Protein AF-A0A1P9WTQ7-F1 (afdb_monomer)

Mean predicted aligned error: 11.13 Å

Secondary structure (DSSP, 8-state):
--------------SSHHHHHHHHHHHHHTTSPPEEEEEEEEEEETTEEEEEEEEEEE-SS-EEEEEEEEESSS--EEESTTTB-SS--S-GGGGTT--EEESS-TTS---SS--TT-SS-EEEEEE-TTTS-HHHHHHHHHHHHHHHHHHHHHHTTSTT----EEEEEEES-GGGG-EEEEEEETTEEEEEEE-TT-BEEEEETTTT-S----SB-SB-BTTTTEEEEEESTT--S-HHHHTT-B-TTS-BGGGTSEEEEEEGGGS--

Structure (mmCIF, N/CA/C/O backbone):
data_AF-A0A1P9WTQ7-F1
#
_entry.id   AF-A0A1P9WTQ7-F1
#
loop_
_atom_site.group_PDB
_atom_site.id
_atom_site.type_symbol
_atom_site.label_atom_id
_atom_site.label_alt_id
_atom_site.label_comp_id
_atom_site.label_asym_id
_atom_site.label_entity_id
_atom_site.label_seq_id
_atom_site.pdbx_PDB_ins_code
_atom_site.Cartn_x
_atom_site.Cartn_y
_atom_site.Cartn_z
_atom_site.occupancy
_atom_site.B_iso_or_equiv
_atom_site.auth_seq_id
_atom_site.auth_comp_id
_atom_site.auth_asym_id
_atom_site.auth_atom_id
_atom_site.pdbx_PDB_model_num
ATOM 1 N N . MET A 1 1 ? 56.352 39.296 58.680 1.00 37.84 1 MET A N 1
ATOM 2 C CA . MET A 1 1 ? 56.474 40.744 58.398 1.00 37.84 1 MET A CA 1
ATOM 3 C C . MET A 1 1 ? 56.019 40.947 56.951 1.00 37.84 1 MET A C 1
ATOM 5 O O . MET A 1 1 ? 56.484 40.165 56.136 1.00 37.84 1 MET A O 1
ATOM 9 N N . TRP A 1 2 ? 55.137 41.931 56.689 1.00 34.44 2 TRP A N 1
ATOM 10 C CA . TRP A 1 2 ? 54.433 42.286 55.420 1.00 34.44 2 TRP A CA 1
ATOM 11 C C . TRP A 1 2 ? 53.184 41.435 55.081 1.00 34.44 2 TRP A C 1
ATOM 13 O O . TRP A 1 2 ? 53.307 40.244 54.833 1.00 34.44 2 TRP A O 1
ATOM 23 N N . GLN A 1 3 ? 51.959 41.909 55.385 1.00 38.06 3 GLN A N 1
ATOM 24 C CA . GLN A 1 3 ? 51.058 42.841 54.642 1.00 38.06 3 GLN A CA 1
ATOM 25 C C . GLN A 1 3 ? 50.433 42.196 53.383 1.00 38.06 3 GLN A C 1
ATOM 27 O O . GLN A 1 3 ? 51.161 41.775 52.500 1.00 38.06 3 GLN A O 1
ATOM 32 N N . LEU A 1 4 ? 49.128 41.876 53.373 1.00 39.78 4 LEU A N 1
ATOM 33 C CA . LEU A 1 4 ? 47.920 42.700 53.107 1.00 39.78 4 LEU A CA 1
ATOM 34 C C . LEU A 1 4 ? 47.586 42.884 51.610 1.00 39.78 4 LEU A C 1
ATOM 36 O O . LEU A 1 4 ? 48.443 43.232 50.811 1.00 39.78 4 LEU A O 1
ATOM 40 N N . ASN A 1 5 ? 46.277 42.772 51.339 1.00 38.44 5 ASN A N 1
ATOM 41 C CA . ASN A 1 5 ? 45.494 43.171 50.161 1.00 38.44 5 ASN A CA 1
ATOM 42 C C . ASN A 1 5 ? 45.422 42.219 48.958 1.00 38.44 5 ASN A C 1
ATOM 44 O O . ASN A 1 5 ? 46.372 42.074 48.203 1.00 38.44 5 ASN A O 1
ATOM 48 N N . GLN A 1 6 ? 44.202 41.745 48.670 1.00 43.84 6 GLN A N 1
ATOM 49 C CA . GLN A 1 6 ? 43.446 42.294 47.539 1.00 43.84 6 GLN A CA 1
ATOM 50 C C . GLN A 1 6 ? 41.932 42.116 47.724 1.00 43.84 6 GLN A C 1
ATOM 52 O O . GLN A 1 6 ? 41.422 41.024 47.960 1.00 43.84 6 GLN A O 1
ATOM 57 N N . ALA A 1 7 ? 41.240 43.248 47.635 1.00 43.38 7 ALA A N 1
ATOM 58 C CA . ALA A 1 7 ? 39.799 43.381 47.615 1.00 43.38 7 ALA A CA 1
ATOM 59 C C . ALA A 1 7 ? 39.305 43.453 46.162 1.00 43.38 7 ALA A C 1
ATOM 61 O O . ALA A 1 7 ? 39.906 44.138 45.342 1.00 43.38 7 ALA A O 1
ATOM 62 N N . GLY A 1 8 ? 38.172 42.795 45.911 1.00 38.81 8 GLY A N 1
ATOM 63 C CA . GLY A 1 8 ? 37.046 43.325 45.140 1.00 38.81 8 GLY A CA 1
ATOM 64 C C . GLY A 1 8 ? 37.221 43.593 43.645 1.00 38.81 8 GLY A C 1
ATOM 65 O O . GLY A 1 8 ? 37.651 44.675 43.271 1.00 38.81 8 GLY A O 1
ATOM 66 N N . GLN A 1 9 ? 36.662 42.705 42.815 1.00 37.34 9 GLN A N 1
ATOM 67 C CA . GLN A 1 9 ? 35.957 43.075 41.579 1.00 37.34 9 GLN A CA 1
ATOM 68 C C . GLN A 1 9 ? 34.796 42.093 41.334 1.00 37.34 9 GLN A C 1
ATOM 70 O O . GLN A 1 9 ? 34.988 41.009 40.798 1.00 37.34 9 GLN A O 1
ATOM 75 N N . TYR A 1 10 ? 33.579 42.475 41.732 1.00 44.03 10 TYR A N 1
ATOM 76 C CA . TYR A 1 10 ? 32.338 41.883 41.224 1.00 44.03 10 TYR A CA 1
ATOM 77 C C . TYR A 1 10 ? 31.530 43.007 40.580 1.00 44.03 10 TYR A C 1
ATOM 79 O O . TYR A 1 10 ? 30.843 43.760 41.267 1.00 44.03 10 TYR A O 1
ATOM 87 N N . THR A 1 11 ? 31.626 43.140 39.261 1.00 44.94 11 THR A N 1
ATOM 88 C CA . THR A 1 11 ? 30.741 44.002 38.475 1.00 44.94 11 THR A CA 1
ATOM 89 C C . THR A 1 11 ? 29.865 43.142 37.571 1.00 44.94 11 THR A C 1
ATOM 91 O O . THR A 1 11 ? 30.327 42.489 36.644 1.00 44.94 11 THR A O 1
ATOM 94 N N . MET A 1 12 ? 28.583 43.126 37.940 1.00 42.06 12 MET A N 1
ATOM 95 C CA . MET A 1 12 ? 27.380 43.108 37.102 1.00 42.06 12 MET A CA 1
ATOM 96 C C . MET A 1 12 ? 27.495 42.598 35.652 1.00 42.06 12 MET A C 1
ATOM 98 O O . MET A 1 12 ? 28.013 43.289 34.787 1.00 42.06 12 MET A O 1
ATOM 102 N N . ASN A 1 13 ? 26.813 41.482 35.371 1.00 43.38 13 ASN A N 1
ATOM 103 C CA . ASN A 1 13 ? 26.235 41.152 34.062 1.00 43.38 13 ASN A CA 1
ATOM 104 C C . ASN A 1 13 ? 24.913 40.390 34.284 1.00 43.38 13 ASN A C 1
ATOM 106 O O . ASN A 1 13 ? 24.869 39.168 34.211 1.00 43.38 13 ASN A O 1
ATOM 110 N N . TRP A 1 14 ? 23.837 41.109 34.621 1.00 43.09 14 TRP A N 1
ATOM 111 C CA . TRP A 1 14 ? 22.508 40.525 34.895 1.00 43.09 14 TRP A CA 1
ATOM 112 C C . TRP A 1 14 ? 21.399 41.010 33.943 1.00 43.09 14 TRP A C 1
ATOM 114 O O . TRP A 1 14 ? 20.222 40.839 34.240 1.00 43.09 14 TRP A O 1
ATOM 124 N N . LEU A 1 15 ? 21.736 41.603 32.790 1.00 43.56 15 LEU A N 1
ATOM 125 C CA . LEU A 1 15 ? 20.730 42.184 31.881 1.00 43.56 15 LEU A CA 1
ATOM 126 C C . LEU A 1 15 ? 20.704 41.616 30.451 1.00 43.56 15 LEU A C 1
ATOM 128 O O . LEU A 1 15 ? 19.881 42.054 29.653 1.00 43.56 15 LEU A O 1
ATOM 132 N N . SER A 1 16 ? 21.524 40.617 30.108 1.00 47.06 16 SER A N 1
ATOM 133 C CA . SER A 1 16 ? 21.568 40.051 28.744 1.00 47.06 16 SER A CA 1
ATOM 134 C C . SER A 1 16 ? 20.912 38.671 28.578 1.00 47.06 16 SER A C 1
ATOM 136 O O . SER A 1 16 ? 20.728 38.221 27.450 1.00 47.06 16 SER A O 1
ATOM 138 N N . THR A 1 17 ? 20.504 37.995 29.655 1.00 48.97 17 THR A N 1
ATOM 139 C CA . THR A 1 17 ? 19.966 36.618 29.594 1.00 48.97 17 THR A CA 1
ATOM 140 C C . THR A 1 17 ? 18.443 36.522 29.458 1.00 48.97 17 THR A C 1
ATOM 142 O O . THR A 1 17 ? 17.924 35.479 29.053 1.00 48.97 17 THR A O 1
ATOM 145 N N . THR A 1 18 ? 17.694 37.592 29.729 1.00 50.44 18 THR A N 1
ATOM 146 C CA . THR A 1 18 ? 16.220 37.563 29.688 1.00 50.44 18 THR A CA 1
ATOM 147 C C . THR A 1 18 ? 15.640 37.739 28.281 1.00 50.44 18 THR A C 1
ATOM 149 O O . THR A 1 18 ? 14.667 37.068 27.949 1.00 50.44 18 THR A O 1
ATOM 152 N N . PHE A 1 19 ? 16.257 38.541 27.406 1.00 43.81 19 PHE A N 1
ATOM 153 C CA . PHE A 1 19 ? 15.738 38.766 26.044 1.00 43.81 19 PHE A CA 1
ATOM 154 C C . PHE A 1 19 ? 15.968 37.587 25.082 1.00 43.81 19 PHE A C 1
ATOM 156 O O . PHE A 1 19 ? 15.093 37.283 24.272 1.00 43.81 19 PHE A O 1
ATOM 163 N N . GLY A 1 20 ? 17.091 36.867 25.199 1.00 43.38 20 GLY A N 1
ATOM 164 C CA . GLY A 1 20 ? 17.354 35.676 24.375 1.00 43.38 20 GLY A CA 1
ATOM 165 C C . GLY A 1 20 ? 16.414 34.503 24.686 1.00 43.38 20 GLY A C 1
ATOM 166 O O . GLY A 1 20 ? 16.029 33.752 23.792 1.00 43.38 20 GLY A O 1
ATOM 167 N N . SER A 1 21 ? 15.979 34.394 25.943 1.00 48.59 21 SER A N 1
ATOM 168 C CA . SER A 1 21 ? 15.110 33.309 26.412 1.00 48.59 21 SER A CA 1
ATOM 169 C C . SER A 1 21 ? 13.667 33.439 25.899 1.00 48.59 21 SER A C 1
ATOM 171 O O . SER A 1 21 ? 13.020 32.432 25.621 1.00 48.59 21 SER A O 1
ATOM 173 N N . ILE A 1 22 ? 13.166 34.666 25.707 1.00 55.22 22 ILE A N 1
ATOM 174 C CA . ILE A 1 22 ? 11.793 34.915 25.227 1.00 55.22 22 ILE A CA 1
ATOM 175 C C . ILE A 1 22 ? 11.660 34.619 23.727 1.00 55.22 22 ILE A C 1
ATOM 177 O O . ILE A 1 22 ? 10.653 34.052 23.301 1.00 55.22 22 ILE A O 1
ATOM 181 N N . ILE A 1 23 ? 12.679 34.938 22.921 1.00 56.88 23 ILE A N 1
ATOM 182 C CA . ILE A 1 23 ? 12.674 34.646 21.477 1.00 56.88 23 ILE A CA 1
ATOM 183 C C . ILE A 1 23 ? 12.753 33.132 21.236 1.00 56.88 23 ILE A C 1
ATOM 185 O O . ILE A 1 23 ? 12.005 32.610 20.413 1.00 56.88 23 ILE A O 1
ATOM 189 N N . LEU A 1 24 ? 13.576 32.404 22.000 1.00 54.00 24 LEU A N 1
ATOM 190 C CA . LEU A 1 24 ? 13.673 30.945 21.890 1.00 54.00 24 LEU A CA 1
ATOM 191 C C . LEU A 1 24 ? 12.365 30.247 22.301 1.00 54.00 24 LEU A C 1
ATOM 193 O O . LEU A 1 24 ? 11.922 29.334 21.611 1.00 54.00 24 LEU A O 1
ATOM 197 N N . LEU A 1 25 ? 11.703 30.715 23.369 1.00 52.50 25 LEU A N 1
ATOM 198 C CA . LEU A 1 25 ? 10.406 30.183 23.804 1.00 52.50 25 LEU A CA 1
ATOM 199 C C . LEU A 1 25 ? 9.282 30.497 22.800 1.00 52.50 25 LEU A C 1
ATOM 201 O O . LEU A 1 25 ? 8.421 29.657 22.566 1.00 52.50 25 LEU A O 1
ATOM 205 N N . SER A 1 26 ? 9.318 31.669 22.158 1.00 53.50 26 SER A N 1
ATOM 206 C CA . SER A 1 26 ? 8.343 32.067 21.128 1.00 53.50 26 SER A CA 1
ATOM 207 C C . SER A 1 26 ? 8.518 31.272 19.827 1.00 53.50 26 SER A C 1
ATOM 209 O O . SER A 1 26 ? 7.532 30.888 19.201 1.00 53.50 26 SER A O 1
ATOM 211 N N . VAL A 1 27 ? 9.763 30.960 19.445 1.00 55.25 27 VAL A N 1
ATOM 212 C CA . VAL A 1 27 ? 10.068 30.066 18.315 1.00 55.25 27 VAL A CA 1
ATOM 213 C C . VAL A 1 27 ? 9.688 28.616 18.644 1.00 55.25 27 VAL A C 1
ATOM 215 O O . VAL A 1 27 ? 9.154 27.927 17.782 1.00 55.25 27 VAL A O 1
ATOM 218 N N . LEU A 1 28 ? 9.869 28.159 19.890 1.00 52.34 28 LEU A N 1
ATOM 219 C CA . LEU A 1 28 ? 9.425 26.827 20.328 1.00 52.34 28 LEU A CA 1
ATOM 220 C C . LEU A 1 28 ? 7.893 26.694 20.394 1.00 52.34 28 LEU A C 1
ATOM 222 O O . LEU A 1 28 ? 7.364 25.660 19.994 1.00 52.34 28 LEU A O 1
ATOM 226 N N . LEU A 1 29 ? 7.175 27.730 20.841 1.00 51.38 29 LEU A N 1
ATOM 227 C CA . LEU A 1 29 ? 5.704 27.750 20.877 1.00 51.38 29 LEU A CA 1
ATOM 228 C C . LEU A 1 29 ? 5.080 27.893 19.478 1.00 51.38 29 LEU A C 1
ATOM 230 O O . LEU A 1 29 ? 3.992 27.381 19.239 1.00 51.38 29 LEU A O 1
ATOM 234 N N . GLY A 1 30 ? 5.774 28.532 18.529 1.00 47.94 30 GLY A N 1
ATOM 235 C CA . GLY A 1 30 ? 5.340 28.619 17.128 1.00 47.94 30 GLY A CA 1
ATOM 236 C C . GLY A 1 30 ? 5.460 27.308 16.337 1.00 47.94 30 GLY A C 1
ATOM 237 O O . GLY A 1 30 ? 4.916 27.211 15.240 1.00 47.94 30 GLY A O 1
ATOM 238 N N . LEU A 1 31 ? 6.155 26.301 16.879 1.00 49.69 31 LEU A N 1
ATOM 239 C CA . LEU A 1 31 ? 6.385 25.003 16.230 1.00 49.69 31 LEU A CA 1
ATOM 240 C C . LEU A 1 31 ? 5.461 23.886 16.736 1.00 49.69 31 LEU A C 1
ATOM 242 O O . LEU A 1 31 ? 5.478 22.784 16.184 1.00 49.69 31 LEU A O 1
ATOM 246 N N . THR A 1 32 ? 4.624 24.143 17.744 1.00 52.62 32 THR A N 1
ATOM 247 C CA . THR A 1 32 ? 3.595 23.184 18.159 1.00 52.62 32 THR A CA 1
ATOM 248 C C . THR A 1 32 ? 2.391 23.325 17.234 1.00 52.62 32 THR A C 1
ATOM 250 O O . THR A 1 32 ? 1.504 24.144 17.473 1.00 52.62 32 THR A O 1
ATOM 253 N N . GLY A 1 33 ? 2.370 22.552 16.146 1.00 56.94 33 GLY A N 1
ATOM 254 C CA . GLY A 1 33 ? 1.182 22.429 15.301 1.00 56.94 33 GLY A CA 1
ATOM 255 C C . GLY A 1 33 ? -0.044 22.130 16.168 1.00 56.94 33 GLY A C 1
ATOM 256 O O . GLY A 1 33 ? -0.033 21.197 16.970 1.00 56.94 33 GLY A O 1
ATOM 257 N N . CYS A 1 34 ? -1.083 22.956 16.058 1.00 74.00 34 CYS A N 1
ATOM 258 C CA . CYS A 1 34 ? -2.309 22.766 16.823 1.00 74.00 34 CYS A CA 1
ATOM 259 C C . CYS A 1 34 ? -3.030 21.522 16.279 1.00 74.00 34 CYS A C 1
ATOM 261 O O . CYS A 1 34 ? -3.391 21.477 15.098 1.00 74.00 34 CYS A O 1
ATOM 263 N N . GLN A 1 35 ? -3.189 20.505 17.128 1.00 81.56 35 GLN A N 1
ATOM 264 C CA . GLN A 1 35 ? -3.975 19.309 16.840 1.00 81.56 35 GLN A CA 1
ATOM 265 C C . GLN A 1 35 ? -5.404 19.526 17.340 1.00 81.56 35 GLN A C 1
ATOM 267 O O . GLN A 1 35 ? -5.613 19.841 18.511 1.00 81.56 35 GLN A O 1
ATOM 272 N N . HIS A 1 36 ? -6.382 19.356 16.456 1.00 85.75 36 HIS A N 1
ATOM 273 C CA . HIS A 1 36 ? -7.799 19.411 16.789 1.00 85.75 36 HIS A CA 1
ATOM 274 C C . HIS A 1 36 ? -8.407 18.017 16.646 1.00 85.75 36 HIS A C 1
ATOM 276 O O . HIS A 1 36 ? -8.304 17.403 15.585 1.00 85.75 36 HIS A O 1
ATOM 282 N N . GLU A 1 37 ? -9.023 17.513 17.71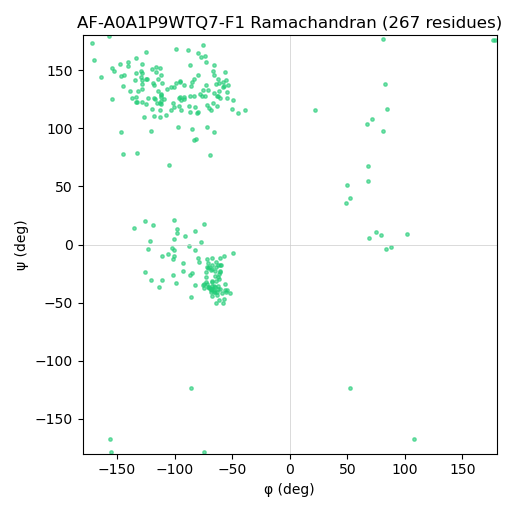4 1.00 91.56 37 GLU A N 1
ATOM 283 C CA . GLU A 1 37 ? -9.724 16.229 17.714 1.00 91.56 37 GLU A CA 1
ATOM 284 C C . GLU A 1 37 ? -11.235 16.455 17.739 1.00 91.56 37 GLU A C 1
ATOM 286 O O . GLU A 1 37 ? -11.745 17.249 18.530 1.00 91.56 37 GLU A O 1
ATOM 291 N N . THR A 1 38 ? -11.963 15.737 16.891 1.00 91.38 38 THR A N 1
ATOM 292 C CA . THR A 1 38 ? -13.427 15.769 16.838 1.00 91.38 38 THR A CA 1
ATOM 293 C C . THR A 1 38 ? -13.955 14.345 16.778 1.00 91.38 38 THR A C 1
ATOM 295 O O . THR A 1 38 ? -13.624 13.602 15.854 1.00 91.38 38 THR A O 1
ATOM 298 N N . VAL A 1 39 ? -14.798 13.954 17.735 1.00 93.38 39 VAL A N 1
ATOM 299 C CA . VAL A 1 39 ? -15.548 12.693 17.646 1.00 93.38 39 VAL A CA 1
ATOM 300 C C . VAL A 1 39 ? -16.574 12.840 16.526 1.00 93.38 39 VAL A C 1
ATOM 302 O O . VAL A 1 39 ? -17.459 13.691 16.596 1.00 93.38 39 VAL A O 1
ATOM 305 N N . ILE A 1 40 ? -16.435 12.042 15.469 1.00 91.50 40 ILE A N 1
ATOM 306 C CA . ILE A 1 40 ? -17.332 12.083 14.306 1.00 91.50 40 ILE A CA 1
ATOM 307 C C . ILE A 1 40 ? -18.362 10.954 14.340 1.00 91.50 40 ILE A C 1
ATOM 309 O O . ILE A 1 40 ? -19.463 11.111 13.815 1.00 91.50 40 ILE A O 1
ATOM 313 N N . TYR A 1 41 ? -18.049 9.838 14.999 1.00 93.62 41 TYR A N 1
ATOM 314 C CA . TYR A 1 41 ? -18.960 8.711 15.168 1.00 93.62 41 TYR A CA 1
ATOM 315 C C . TYR A 1 41 ? -18.764 8.067 16.536 1.00 93.62 41 TYR A C 1
ATOM 317 O O . TYR A 1 41 ? -17.634 7.961 17.003 1.00 93.62 41 TYR A O 1
ATOM 325 N N . SER A 1 42 ? -19.851 7.577 17.122 1.00 95.38 42 SER A N 1
ATOM 326 C CA . SER A 1 42 ? -19.835 6.751 18.326 1.00 95.38 42 SER A CA 1
ATOM 327 C C . SER A 1 42 ? -20.769 5.569 18.106 1.00 95.38 42 SER A C 1
ATOM 329 O O . SER A 1 42 ? -21.826 5.728 17.490 1.00 95.38 42 SER A O 1
ATOM 331 N N . GLY A 1 43 ? -20.378 4.398 18.591 1.00 94.88 43 GLY A N 1
ATOM 332 C CA . GLY A 1 43 ? -21.151 3.170 18.446 1.00 94.88 43 GLY A CA 1
ATOM 333 C C . GLY A 1 43 ? -20.811 2.156 19.528 1.00 94.88 43 GLY A C 1
ATOM 334 O O . GLY A 1 43 ? -20.153 2.475 20.523 1.00 94.88 43 GLY A O 1
ATOM 335 N N . THR A 1 44 ? -21.269 0.925 19.337 1.00 94.94 44 THR A N 1
ATOM 336 C CA . THR A 1 44 ? -21.003 -0.184 20.254 1.00 94.94 44 THR A CA 1
ATOM 337 C C . THR A 1 44 ? -20.669 -1.429 19.451 1.00 94.94 44 THR A C 1
ATOM 339 O O . THR A 1 44 ? -21.459 -1.836 18.609 1.00 94.94 44 THR A O 1
ATOM 342 N N . PHE A 1 45 ? -19.528 -2.048 19.739 1.00 95.19 45 PHE A N 1
ATOM 343 C CA . PHE A 1 45 ? -19.070 -3.269 19.081 1.00 95.19 45 PHE A CA 1
ATOM 344 C C . PHE A 1 45 ? -18.819 -4.357 20.127 1.00 95.19 45 PHE A C 1
ATOM 346 O O . PHE A 1 45 ? -18.101 -4.130 21.097 1.00 95.19 45 PHE A O 1
ATOM 353 N N . GLU A 1 46 ? -19.433 -5.532 19.955 1.00 93.50 46 GLU A N 1
ATOM 354 C CA . GLU A 1 46 ? -19.395 -6.631 20.940 1.00 93.50 46 GLU A CA 1
ATOM 355 C C . GLU A 1 46 ? -19.734 -6.172 22.384 1.00 93.50 46 GLU A C 1
ATOM 357 O O . GLU A 1 46 ? -19.166 -6.669 23.353 1.00 93.50 46 GLU A O 1
ATOM 362 N N . GLY A 1 47 ? -20.658 -5.21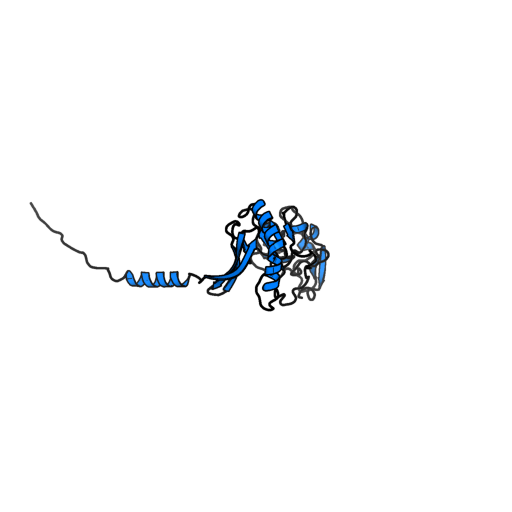3 22.532 1.00 91.69 47 GLY A N 1
ATOM 363 C CA . GLY A 1 47 ? -21.079 -4.665 23.830 1.00 91.69 47 GLY A CA 1
ATOM 364 C C . GLY A 1 47 ? -20.192 -3.549 24.397 1.00 91.69 47 GLY A C 1
ATOM 365 O O . GLY A 1 47 ? -20.558 -2.961 25.409 1.00 91.69 47 GLY A O 1
ATOM 366 N N . GLU A 1 48 ? -19.084 -3.210 23.736 1.00 91.50 48 GLU A N 1
ATOM 367 C CA . GLU A 1 48 ? -18.146 -2.173 24.178 1.00 91.50 48 GLU A CA 1
ATOM 368 C C . GLU A 1 48 ? -18.314 -0.876 23.377 1.00 91.50 48 GLU A C 1
ATOM 370 O O . GLU A 1 48 ? -18.416 -0.926 22.143 1.00 91.50 48 GLU A O 1
ATOM 375 N N . PRO A 1 49 ? -18.317 0.300 24.029 1.00 95.38 49 PRO A N 1
ATOM 376 C CA . PRO A 1 49 ? -18.372 1.565 23.320 1.00 95.38 49 PRO A CA 1
ATOM 377 C C . PRO A 1 49 ? -17.097 1.789 22.497 1.00 95.38 49 PRO A C 1
ATOM 379 O O . PRO A 1 49 ? -15.978 1.422 22.884 1.00 95.38 49 PRO A O 1
ATOM 382 N N . TYR A 1 50 ? -17.267 2.435 21.349 1.00 96.19 50 TYR A N 1
ATOM 383 C CA . TYR A 1 50 ? -16.157 2.919 20.542 1.00 96.19 50 TYR A CA 1
ATOM 384 C C . TYR A 1 50 ? -16.471 4.287 19.942 1.00 96.19 50 TYR A C 1
ATOM 386 O O . TYR A 1 50 ? -17.630 4.660 19.740 1.00 96.19 50 TYR A O 1
ATOM 394 N N . GLU A 1 51 ? -15.410 5.012 19.610 1.00 96.25 51 GLU A N 1
ATOM 395 C CA . GLU A 1 51 ? -15.465 6.306 18.945 1.00 96.25 51 GLU A CA 1
ATOM 396 C C . GLU A 1 51 ? -14.564 6.315 17.712 1.00 96.25 51 GLU A C 1
ATOM 398 O O . GLU A 1 51 ? -13.447 5.792 17.724 1.00 96.25 51 GLU A O 1
ATOM 403 N N . LEU A 1 52 ? -15.035 6.961 16.650 1.00 94.62 52 LEU A N 1
ATOM 404 C CA . LEU A 1 52 ? -14.212 7.377 15.527 1.00 94.62 52 LEU A CA 1
ATOM 405 C C . LEU A 1 52 ? -13.908 8.861 15.683 1.00 94.62 52 LEU A C 1
ATOM 407 O O . LEU A 1 52 ? -14.811 9.703 15.662 1.00 94.62 52 LEU A O 1
ATOM 411 N N . VAL A 1 53 ? -12.627 9.177 15.813 1.00 94.06 53 VAL A N 1
ATOM 412 C CA . VAL A 1 53 ? -12.135 10.537 16.020 1.00 94.06 53 VAL A CA 1
ATOM 413 C C . VAL A 1 53 ? -11.433 11.015 14.757 1.00 94.06 53 VAL A C 1
ATOM 415 O O . VAL A 1 53 ? -10.511 10.364 14.274 1.00 94.06 53 VAL A O 1
ATOM 418 N N . SER A 1 54 ? -11.857 12.159 14.227 1.00 91.50 54 SER A N 1
ATOM 419 C CA . SER A 1 54 ? -11.119 12.910 13.214 1.00 91.50 54 SER A CA 1
ATOM 420 C C . SER A 1 54 ? -10.072 13.770 13.906 1.00 91.50 54 SER A C 1
ATOM 422 O O . SER A 1 54 ? -10.398 14.530 14.817 1.00 91.50 54 SER A O 1
ATOM 424 N N . VAL A 1 55 ? -8.826 13.667 13.465 1.00 91.00 55 VAL A N 1
ATOM 425 C CA . VAL A 1 55 ? -7.697 14.428 13.991 1.00 91.00 55 VAL A CA 1
ATOM 426 C C . VAL A 1 55 ? -7.141 15.304 12.876 1.00 91.00 55 VAL A C 1
ATOM 428 O O . VAL A 1 55 ? -6.550 14.808 11.914 1.00 91.00 55 VAL A O 1
ATOM 431 N N . GLU A 1 56 ? -7.332 16.613 13.004 1.00 87.31 56 GLU A N 1
ATOM 432 C CA . GLU A 1 56 ? -6.757 17.613 12.108 1.00 87.31 56 GLU A CA 1
ATOM 433 C C . GLU A 1 56 ? -5.471 18.168 12.720 1.00 87.31 56 GLU A C 1
ATOM 435 O O . GLU A 1 56 ? -5.455 18.656 13.851 1.00 87.31 56 GLU A O 1
ATOM 440 N N . THR A 1 57 ? -4.380 18.117 11.963 1.00 85.19 57 THR A N 1
ATOM 441 C CA . THR A 1 57 ? -3.104 18.730 12.336 1.00 85.19 57 THR A CA 1
ATOM 442 C C . THR A 1 57 ? -2.823 19.875 11.376 1.00 85.19 57 THR A C 1
ATOM 444 O O . THR A 1 57 ? -2.646 19.652 10.174 1.00 85.19 57 THR A O 1
ATOM 447 N N . LYS A 1 58 ? -2.784 21.103 11.905 1.00 80.38 58 LYS A N 1
ATOM 448 C CA . LYS A 1 58 ? -2.437 22.296 11.125 1.00 80.38 58 LYS A CA 1
ATOM 449 C C . LYS A 1 58 ? -0.925 22.484 11.114 1.00 80.38 58 LYS A C 1
ATOM 451 O O . LYS A 1 58 ? -0.319 22.725 12.158 1.00 80.38 58 LYS A O 1
ATOM 456 N N . GLY A 1 59 ? -0.326 22.338 9.935 1.00 70.38 59 GLY A N 1
ATOM 457 C CA . GLY A 1 59 ? 1.090 22.601 9.690 1.00 70.38 59 GLY A CA 1
ATOM 458 C C . GLY A 1 59 ? 1.317 23.974 9.059 1.00 70.38 59 GLY A C 1
ATOM 459 O O . GLY A 1 59 ? 0.387 24.616 8.581 1.00 70.38 59 GLY A O 1
ATOM 460 N N . PHE A 1 60 ? 2.577 24.411 9.021 1.00 64.38 60 PHE A N 1
ATOM 461 C CA . PHE A 1 60 ? 2.970 25.702 8.440 1.00 64.38 60 PHE A CA 1
ATOM 462 C C . PHE A 1 60 ? 2.722 25.791 6.918 1.00 64.38 60 PHE A C 1
ATOM 464 O O . PHE A 1 60 ? 2.503 26.878 6.396 1.00 64.38 60 PHE A O 1
ATOM 471 N N . SER A 1 61 ? 2.727 24.657 6.205 1.00 63.66 61 SER A N 1
ATOM 472 C CA . SER A 1 61 ? 2.520 24.586 4.747 1.00 63.66 61 SER A CA 1
ATOM 473 C C . SER A 1 61 ? 1.400 23.636 4.307 1.00 63.66 61 SER A C 1
ATOM 475 O O . SER A 1 61 ? 0.845 23.811 3.224 1.00 63.66 61 SER A O 1
ATOM 477 N N . THR A 1 62 ? 1.041 22.639 5.122 1.00 68.88 62 THR A N 1
ATOM 478 C CA . THR A 1 62 ? 0.014 21.640 4.790 1.00 68.88 62 THR A CA 1
ATOM 479 C C . THR A 1 62 ? -0.781 21.227 6.024 1.00 68.88 62 THR A C 1
ATOM 481 O O . THR A 1 62 ? -0.194 20.930 7.065 1.00 68.88 62 THR A O 1
ATOM 484 N N . ASN A 1 63 ? -2.105 21.133 5.884 1.00 76.12 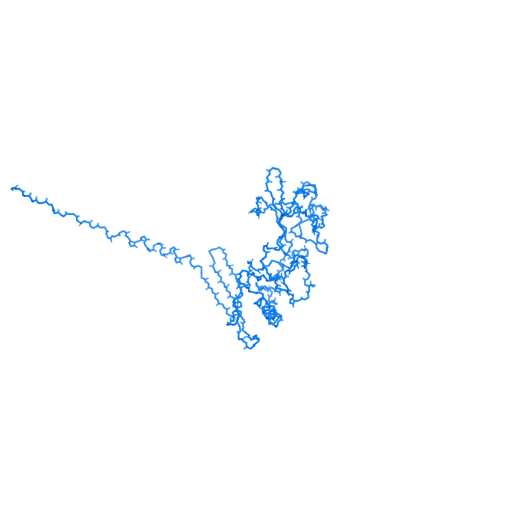63 ASN A N 1
ATOM 485 C CA . ASN A 1 63 ? -2.980 20.519 6.885 1.00 76.12 63 ASN A CA 1
ATOM 486 C C . ASN A 1 63 ? -3.161 19.033 6.564 1.00 76.12 63 ASN A C 1
ATOM 488 O O . ASN A 1 63 ? -3.402 18.679 5.407 1.00 76.12 63 ASN A O 1
ATOM 492 N N . SER A 1 64 ? -3.108 18.176 7.580 1.00 80.56 64 SER A N 1
ATOM 493 C CA . SER A 1 64 ? -3.390 16.742 7.442 1.00 80.56 64 SER A CA 1
ATOM 494 C C . SER A 1 64 ? -4.582 16.342 8.299 1.00 80.56 64 SER A C 1
ATOM 496 O O . SER A 1 64 ? -4.674 16.765 9.450 1.00 80.56 64 SER A O 1
ATOM 498 N N . ILE A 1 65 ? -5.451 15.488 7.762 1.00 83.69 65 ILE A N 1
ATOM 499 C CA . ILE A 1 65 ? -6.545 14.858 8.505 1.00 83.69 65 ILE A CA 1
ATOM 500 C C . ILE A 1 65 ? -6.256 13.362 8.557 1.00 83.69 65 ILE A C 1
ATOM 502 O O . ILE A 1 65 ? -5.926 12.766 7.533 1.00 83.69 65 ILE A O 1
ATOM 506 N N . HIS A 1 66 ? -6.368 12.771 9.740 1.00 89.06 66 HIS A N 1
ATOM 507 C CA . HIS A 1 66 ? -6.366 11.323 9.920 1.00 89.06 66 HIS A CA 1
ATOM 508 C C . HIS A 1 66 ? -7.489 10.904 10.860 1.00 89.06 66 HIS A C 1
ATOM 510 O O . HIS A 1 66 ? -8.000 11.715 11.631 1.00 89.06 66 HIS A O 1
ATOM 516 N N . TYR A 1 67 ? -7.862 9.631 10.805 1.00 91.75 67 TYR A N 1
ATOM 517 C CA . TYR A 1 67 ? -8.934 9.083 11.630 1.00 91.75 67 TYR A CA 1
ATOM 518 C C . TYR A 1 67 ? -8.364 8.107 12.651 1.00 91.75 67 TYR A C 1
ATOM 520 O O . TYR A 1 67 ? -7.37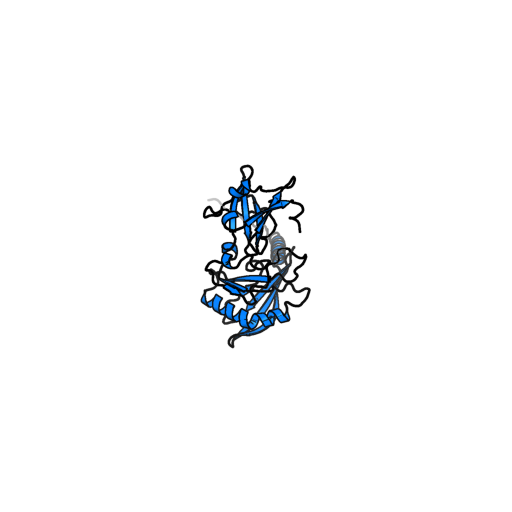5 7.430 12.382 1.00 91.75 67 TYR A O 1
ATOM 528 N N . VAL A 1 68 ? -8.955 8.044 13.840 1.00 94.31 68 VAL A N 1
ATOM 529 C CA . VAL A 1 68 ? -8.536 7.128 14.903 1.00 94.31 68 VAL A CA 1
ATOM 530 C C . VAL A 1 68 ? -9.757 6.428 15.472 1.00 94.31 68 VAL A C 1
ATOM 532 O O . VAL A 1 68 ? -10.669 7.084 15.970 1.00 94.31 68 VAL A O 1
ATOM 535 N N . ILE A 1 69 ? -9.753 5.098 15.433 1.00 94.62 69 ILE A N 1
ATOM 536 C CA . ILE A 1 69 ? -10.717 4.272 16.163 1.00 94.62 69 ILE A CA 1
ATOM 537 C C . ILE A 1 69 ? -10.214 4.150 17.604 1.00 94.62 69 ILE A C 1
ATOM 539 O O . ILE A 1 69 ? -9.111 3.641 17.843 1.00 94.62 69 ILE A O 1
ATOM 543 N N . LYS A 1 70 ? -11.001 4.645 18.563 1.00 93.56 70 LYS A N 1
ATOM 544 C CA . LYS A 1 70 ? -10.744 4.555 20.005 1.00 93.56 70 LYS A CA 1
ATOM 545 C C . LYS A 1 70 ? -11.775 3.625 20.646 1.00 93.56 70 LYS A C 1
ATOM 547 O O . LYS A 1 70 ? -12.972 3.776 20.435 1.00 93.56 70 LYS A O 1
ATOM 552 N N . SER A 1 71 ? -11.300 2.666 21.427 1.00 91.25 71 SER A N 1
ATOM 553 C CA . SER A 1 71 ? -12.110 1.779 22.264 1.00 91.25 71 SER A CA 1
ATOM 554 C C . SER A 1 71 ? -11.245 1.335 23.441 1.00 91.25 71 SER A C 1
ATOM 556 O O . SER A 1 71 ? -10.027 1.233 23.295 1.00 91.25 71 SER A O 1
ATOM 558 N N . GLU A 1 72 ? -11.840 1.068 24.600 1.00 87.19 72 GLU A N 1
ATOM 559 C CA . GLU A 1 72 ? -11.090 0.604 25.776 1.00 87.19 72 GLU A CA 1
ATOM 560 C C . GLU A 1 72 ? -10.508 -0.803 25.572 1.00 87.19 72 GLU A C 1
ATOM 562 O O . GLU A 1 72 ? -9.408 -1.108 26.034 1.00 87.19 72 GLU A O 1
ATOM 567 N N . ARG A 1 73 ? -11.211 -1.652 24.810 1.00 84.19 73 ARG A N 1
ATOM 568 C CA . ARG A 1 73 ? -10.819 -3.046 24.547 1.00 84.19 73 ARG A CA 1
ATOM 569 C C . ARG A 1 73 ? -9.842 -3.191 23.378 1.00 84.19 73 ARG A C 1
ATOM 571 O O . ARG A 1 73 ? -9.104 -4.176 23.307 1.00 84.19 73 ARG A O 1
ATOM 578 N N . MET A 1 74 ? -9.828 -2.234 22.449 1.00 85.00 74 MET A N 1
ATOM 579 C CA . MET A 1 74 ? -9.004 -2.294 21.239 1.00 85.00 74 MET A CA 1
ATOM 580 C C . MET A 1 74 ? -7.902 -1.245 21.265 1.00 85.00 74 MET A C 1
ATOM 582 O O . MET A 1 74 ? -8.153 -0.048 21.369 1.00 85.00 74 MET A O 1
ATOM 586 N N . LYS A 1 75 ? -6.657 -1.688 21.062 1.00 90.62 75 LYS A N 1
ATOM 587 C CA . LYS A 1 75 ? -5.539 -0.771 20.818 1.00 90.62 75 LYS A CA 1
ATOM 588 C C . LYS A 1 75 ? -5.883 0.143 19.647 1.00 90.62 75 LYS A C 1
ATOM 590 O O . LYS A 1 75 ? -6.157 -0.375 18.569 1.00 90.62 75 LYS A O 1
ATOM 595 N N . SER A 1 76 ? -5.801 1.460 19.835 1.00 93.25 76 SER A N 1
ATOM 596 C CA . SER A 1 76 ? -6.258 2.431 18.839 1.00 93.25 76 SER A CA 1
ATOM 597 C C . SER A 1 76 ? -5.633 2.219 17.458 1.00 93.25 76 SER A C 1
ATOM 599 O O . SER A 1 76 ? -4.407 2.106 17.322 1.00 93.25 76 SER A O 1
ATOM 601 N N . LEU A 1 77 ? -6.485 2.203 16.435 1.00 93.44 77 LEU A N 1
ATOM 602 C CA . LEU A 1 77 ? -6.093 2.121 15.033 1.00 93.44 77 LEU A CA 1
ATOM 603 C C . LEU A 1 77 ? -6.222 3.503 14.410 1.00 93.44 77 LEU A C 1
ATOM 605 O O . LEU A 1 77 ? -7.311 4.060 14.315 1.00 93.44 77 LEU A O 1
ATOM 609 N N . ARG A 1 78 ? -5.083 4.053 13.998 1.00 92.44 78 ARG A N 1
ATOM 610 C CA . ARG A 1 78 ? -5.023 5.240 13.147 1.00 92.44 78 ARG A CA 1
ATOM 611 C C . ARG A 1 78 ? -5.271 4.813 11.701 1.00 92.44 78 ARG A C 1
ATOM 613 O O . ARG A 1 78 ? -4.855 3.721 11.347 1.00 92.44 78 ARG A O 1
ATOM 620 N N . ILE A 1 79 ? -5.926 5.638 10.900 1.00 90.94 79 ILE A N 1
ATOM 621 C CA . ILE A 1 79 ? -6.159 5.449 9.467 1.00 90.94 79 ILE A CA 1
ATOM 622 C C . ILE A 1 79 ? -5.658 6.721 8.785 1.00 90.94 79 ILE A C 1
ATOM 624 O O . ILE A 1 79 ? -6.222 7.803 8.985 1.00 90.94 79 ILE A O 1
ATOM 628 N N . ASP A 1 80 ? -4.552 6.600 8.059 1.00 88.12 80 ASP A N 1
ATOM 629 C CA . ASP A 1 80 ? -3.869 7.700 7.388 1.00 88.12 80 ASP A CA 1
ATOM 630 C C . ASP A 1 80 ? -3.004 7.222 6.214 1.00 88.12 80 ASP A C 1
ATOM 632 O O . ASP A 1 80 ? -2.858 6.032 5.961 1.00 88.12 80 ASP A O 1
ATOM 636 N N . ALA A 1 81 ? -2.345 8.164 5.539 1.00 82.94 81 ALA A N 1
ATOM 637 C CA . ALA A 1 81 ? -1.489 7.878 4.390 1.00 82.94 81 ALA A CA 1
ATOM 638 C C . ALA A 1 81 ? -0.282 6.954 4.671 1.00 82.94 81 ALA A C 1
ATOM 640 O O . ALA A 1 81 ? 0.368 6.545 3.715 1.00 82.94 81 ALA A O 1
ATOM 641 N N . VAL A 1 82 ? 0.054 6.656 5.935 1.00 85.75 82 VAL A N 1
ATOM 642 C CA . VAL A 1 82 ? 1.157 5.744 6.300 1.00 85.75 82 VAL A CA 1
ATOM 643 C C . VAL A 1 82 ? 0.681 4.295 6.343 1.00 85.75 82 VAL A C 1
ATOM 645 O O . VAL A 1 82 ? 1.479 3.375 6.182 1.00 85.75 82 VAL A O 1
ATOM 648 N N . ASN A 1 83 ? -0.606 4.068 6.595 1.00 88.62 83 ASN A N 1
ATOM 649 C CA . ASN A 1 83 ? -1.161 2.725 6.680 1.00 88.62 83 ASN A CA 1
ATOM 650 C C . ASN A 1 83 ? -2.352 2.485 5.757 1.00 88.62 83 ASN A C 1
ATOM 652 O O . ASN A 1 83 ? -3.089 1.521 5.965 1.00 88.62 83 ASN A O 1
ATOM 656 N N . THR A 1 84 ? -2.498 3.315 4.729 1.00 89.38 84 THR A N 1
ATOM 657 C CA . THR A 1 84 ? -3.450 3.130 3.637 1.00 89.38 84 THR A CA 1
ATOM 658 C C . THR A 1 84 ? -2.786 3.355 2.287 1.00 89.38 84 THR A C 1
ATOM 660 O O . THR A 1 84 ? -1.924 4.223 2.142 1.00 89.38 84 THR A O 1
ATOM 663 N N . ASP A 1 85 ? -3.244 2.631 1.274 1.00 84.94 85 ASP A N 1
ATOM 664 C CA . ASP A 1 85 ? -2.920 2.914 -0.124 1.00 84.94 85 ASP A CA 1
ATOM 665 C C . ASP A 1 85 ? -3.697 4.122 -0.668 1.00 84.94 85 ASP A C 1
ATOM 667 O O . ASP A 1 85 ? -4.616 4.636 -0.027 1.00 84.94 85 ASP A O 1
ATOM 671 N N . TRP A 1 86 ? -3.351 4.570 -1.879 1.00 80.44 86 TRP A N 1
ATOM 672 C CA . TRP A 1 86 ? -4.075 5.645 -2.573 1.00 80.44 86 TRP A CA 1
ATOM 673 C C . TRP A 1 86 ? -5.080 5.099 -3.596 1.00 80.44 86 TRP A C 1
ATOM 675 O O . TRP A 1 86 ? -5.628 5.846 -4.404 1.00 80.44 86 TRP A O 1
ATOM 685 N N . GLY A 1 87 ? -5.307 3.789 -3.578 1.00 81.62 87 GLY A N 1
ATOM 686 C CA . GLY A 1 87 ? -6.220 3.095 -4.465 1.00 81.62 87 GLY A CA 1
ATOM 687 C C . GLY A 1 87 ? -6.394 1.630 -4.060 1.00 81.62 87 GLY A C 1
ATOM 688 O O . GLY A 1 87 ? -5.700 1.143 -3.163 1.00 81.62 87 GLY A O 1
ATOM 689 N N . PRO A 1 88 ? -7.316 0.915 -4.724 1.00 84.69 88 PRO A N 1
ATOM 690 C CA . PRO A 1 88 ? -7.508 -0.509 -4.498 1.00 84.69 88 PRO A CA 1
ATOM 691 C C . PRO A 1 88 ? -6.272 -1.302 -4.954 1.00 84.69 88 PRO A C 1
ATOM 693 O O . PRO A 1 88 ? -5.563 -0.856 -5.866 1.00 84.69 88 PRO A O 1
ATOM 696 N N . PRO A 1 89 ? -6.027 -2.494 -4.382 1.00 87.75 89 PRO A N 1
ATOM 697 C CA . PRO A 1 89 ? -4.891 -3.316 -4.766 1.00 87.75 89 PRO A CA 1
ATOM 698 C C . PRO A 1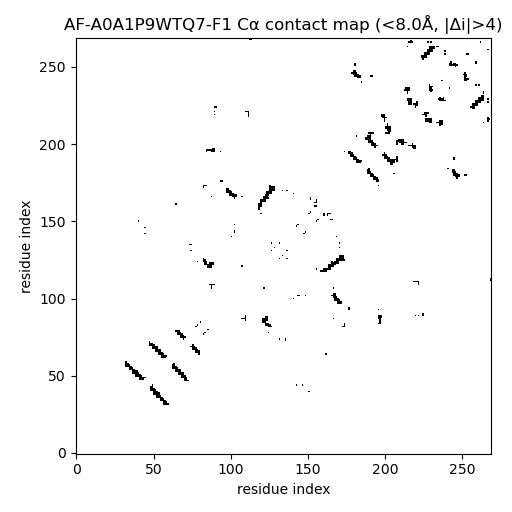 89 ? -4.973 -3.749 -6.231 1.00 87.75 89 PRO A C 1
ATOM 700 O O . PRO A 1 89 ? -6.048 -4.095 -6.723 1.00 87.75 89 PRO A O 1
ATOM 703 N N . TYR A 1 90 ? -3.834 -3.789 -6.931 1.00 86.50 90 TYR A N 1
ATOM 704 C CA . TYR A 1 90 ? -3.813 -4.220 -8.339 1.00 86.50 90 TYR A CA 1
ATOM 705 C C . TYR A 1 90 ? -4.059 -5.725 -8.521 1.00 86.50 90 TYR A C 1
ATOM 707 O O . TYR A 1 90 ? -4.404 -6.159 -9.618 1.00 86.50 90 TYR A O 1
ATOM 715 N N . ALA A 1 91 ? -3.854 -6.536 -7.479 1.00 85.94 91 ALA A N 1
ATOM 716 C CA . ALA A 1 91 ? -4.117 -7.973 -7.489 1.00 85.94 91 ALA A CA 1
ATOM 717 C C . ALA A 1 91 ? -4.172 -8.549 -6.066 1.00 85.94 91 ALA A C 1
ATOM 719 O O . ALA A 1 91 ? -3.374 -8.168 -5.221 1.00 85.94 91 ALA A O 1
ATOM 720 N N . ASP A 1 92 ? -5.039 -9.527 -5.807 1.00 85.81 92 ASP A N 1
ATOM 721 C CA . ASP A 1 92 ? -5.114 -10.173 -4.485 1.00 85.81 92 ASP A CA 1
ATOM 722 C C . ASP A 1 92 ? -3.842 -10.975 -4.131 1.00 85.81 92 ASP A C 1
ATOM 724 O O . ASP A 1 92 ? -3.371 -10.987 -2.992 1.00 85.81 92 ASP A O 1
ATOM 728 N N . ASP A 1 93 ? -3.221 -11.606 -5.130 1.00 88.50 93 ASP A N 1
ATOM 729 C CA . ASP A 1 93 ? -2.034 -12.446 -4.939 1.00 88.50 93 ASP A CA 1
ATOM 730 C C . ASP A 1 93 ? -0.772 -11.671 -4.520 1.00 88.50 93 ASP A C 1
ATOM 732 O O . ASP A 1 93 ? 0.204 -12.285 -4.077 1.00 88.50 93 ASP A O 1
ATOM 736 N N . LEU A 1 94 ? -0.783 -10.333 -4.590 1.00 90.69 94 LEU A N 1
ATOM 737 C CA . LEU A 1 94 ? 0.324 -9.498 -4.121 1.00 90.69 94 LEU A CA 1
ATOM 738 C C . LEU A 1 94 ? 0.557 -9.660 -2.612 1.00 90.69 94 LEU A C 1
ATOM 740 O O . LEU A 1 94 ? 1.689 -9.542 -2.144 1.00 90.69 94 LEU A O 1
ATOM 744 N N . TYR A 1 95 ? -0.495 -9.996 -1.862 1.00 92.50 95 TYR A N 1
ATOM 745 C CA . TYR A 1 95 ? -0.428 -10.216 -0.421 1.00 92.50 95 TYR A CA 1
ATOM 746 C C . TYR A 1 95 ? 0.113 -11.604 -0.042 1.00 92.50 95 TYR A C 1
ATOM 748 O O . TYR A 1 95 ? 0.442 -11.839 1.124 1.00 92.50 95 TYR A O 1
ATOM 756 N N . GLY A 1 96 ? 0.236 -12.535 -0.996 1.00 92.12 96 GLY A N 1
ATOM 757 C CA . GLY A 1 96 ? 0.693 -13.902 -0.738 1.00 92.12 96 GLY A CA 1
ATOM 758 C C . GLY A 1 96 ? -0.112 -14.573 0.381 1.00 92.12 96 GLY A C 1
ATOM 759 O O . GLY A 1 96 ? -1.339 -14.629 0.323 1.00 92.12 96 GLY A O 1
ATOM 760 N N . ASN A 1 97 ? 0.578 -15.032 1.429 1.00 93.94 97 ASN A N 1
ATOM 761 C CA . ASN A 1 97 ? -0.038 -15.666 2.605 1.00 93.94 97 ASN A CA 1
ATOM 762 C C . ASN A 1 97 ? -0.387 -14.675 3.731 1.00 93.94 97 ASN A C 1
ATOM 764 O O . ASN A 1 97 ? -0.718 -15.102 4.840 1.00 93.94 97 ASN A O 1
ATOM 768 N N . ALA A 1 98 ? -0.260 -13.363 3.502 1.00 96.25 98 ALA A N 1
ATOM 769 C CA . ALA A 1 98 ? -0.628 -12.377 4.508 1.00 96.25 98 ALA A CA 1
ATOM 770 C C . ALA A 1 98 ? -2.148 -12.425 4.759 1.00 96.25 98 ALA A C 1
ATOM 772 O O . ALA A 1 98 ? -2.922 -12.386 3.794 1.00 96.25 98 ALA A O 1
ATOM 773 N N . PRO A 1 99 ? -2.580 -12.499 6.032 1.00 96.31 99 PRO A N 1
ATOM 774 C CA . PRO A 1 99 ? -3.991 -12.440 6.392 1.00 96.31 99 PRO A CA 1
ATOM 775 C C . PRO A 1 99 ? -4.624 -11.148 5.901 1.00 96.31 99 PRO A C 1
ATOM 777 O O . PRO A 1 99 ? -4.040 -10.074 6.060 1.00 96.31 99 PRO A O 1
ATOM 780 N N . ARG A 1 100 ? -5.813 -11.256 5.319 1.00 94.19 100 ARG A N 1
ATOM 781 C CA . ARG A 1 100 ? -6.551 -10.127 4.766 1.00 94.19 100 ARG A CA 1
ATOM 782 C C . ARG A 1 100 ? -8.042 -10.417 4.746 1.00 94.19 100 ARG A C 1
ATOM 784 O O . ARG A 1 100 ? -8.434 -11.577 4.639 1.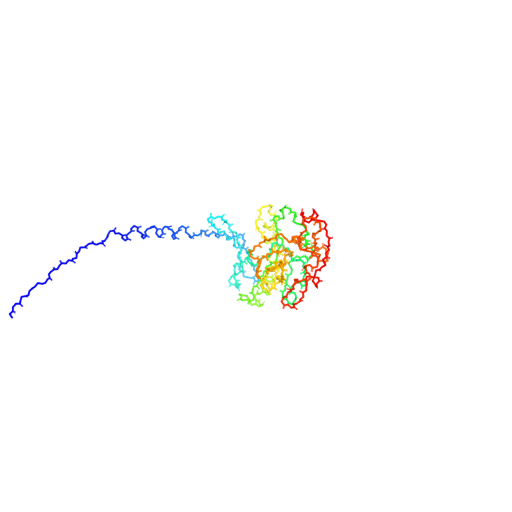00 94.19 100 ARG A O 1
ATOM 791 N N . THR A 1 101 ? -8.824 -9.353 4.828 1.00 92.44 101 THR A N 1
ATOM 792 C CA . THR A 1 101 ? -10.285 -9.387 4.826 1.00 92.44 101 THR A CA 1
ATOM 793 C C . THR A 1 101 ? -10.783 -8.247 3.954 1.00 92.44 101 THR A C 1
ATOM 795 O O . THR A 1 101 ? -10.312 -7.121 4.110 1.00 92.44 101 THR A O 1
ATOM 798 N N . TYR A 1 102 ? -11.717 -8.534 3.052 1.00 90.19 102 TYR A N 1
ATOM 799 C CA . TYR A 1 102 ? -12.402 -7.529 2.242 1.00 90.19 102 TYR A CA 1
ATOM 800 C C . TYR A 1 102 ? -13.779 -7.244 2.846 1.00 90.19 102 TYR A C 1
ATOM 802 O O . TYR A 1 102 ? -14.473 -8.171 3.248 1.00 90.19 102 TYR A O 1
ATOM 810 N N . LEU A 1 103 ? -14.144 -5.964 2.931 1.00 87.44 103 LEU A N 1
ATOM 811 C CA . LEU A 1 103 ? -15.413 -5.493 3.507 1.00 87.44 103 LEU A CA 1
ATOM 812 C C . LEU A 1 103 ? -16.509 -5.341 2.449 1.00 87.44 103 LEU A C 1
ATOM 814 O O . LEU A 1 103 ? -17.696 -5.337 2.761 1.00 87.44 103 LEU A O 1
ATOM 818 N N . THR A 1 104 ? -16.099 -5.183 1.197 1.00 73.69 104 THR A N 1
ATOM 819 C CA . THR A 1 104 ? -16.958 -5.077 0.021 1.00 73.69 104 THR A CA 1
ATOM 820 C C . THR A 1 104 ? -16.542 -6.138 -0.991 1.00 73.69 104 THR A C 1
ATOM 822 O O . THR A 1 104 ? -15.474 -6.744 -0.862 1.00 73.69 104 THR A O 1
ATOM 825 N N . ASP A 1 105 ? -17.380 -6.395 -1.999 1.00 61.78 105 ASP A N 1
ATOM 826 C CA . ASP A 1 105 ? -17.009 -7.323 -3.064 1.00 61.78 105 ASP A CA 1
ATOM 827 C C . ASP A 1 105 ? -15.660 -6.920 -3.678 1.00 61.78 105 ASP A C 1
ATOM 829 O O . ASP A 1 105 ? -15.420 -5.753 -3.996 1.00 61.78 105 ASP A O 1
ATOM 833 N N . ALA A 1 106 ? -14.795 -7.907 -3.932 1.00 52.88 106 ALA A N 1
ATOM 834 C CA . ALA A 1 106 ? -13.506 -7.710 -4.608 1.00 52.88 106 ALA A CA 1
ATOM 835 C C . ALA A 1 106 ? -13.643 -7.054 -6.005 1.00 52.88 106 ALA A C 1
ATOM 837 O O . ALA A 1 106 ? -12.650 -6.656 -6.615 1.00 52.88 106 ALA A O 1
ATOM 838 N N . SER A 1 107 ? -14.877 -6.933 -6.512 1.00 44.94 107 SER A N 1
ATOM 839 C CA . SER A 1 107 ? -15.265 -6.186 -7.706 1.00 44.94 107 SER A CA 1
ATOM 840 C C . SER A 1 107 ? -15.464 -4.681 -7.485 1.00 44.94 107 SER A C 1
ATOM 842 O O . SER A 1 107 ? -15.979 -4.018 -8.388 1.00 44.94 107 SER A O 1
ATOM 844 N N . VAL A 1 108 ? -15.064 -4.092 -6.351 1.00 55.19 108 VAL A N 1
ATOM 845 C CA . VAL A 1 108 ? -14.772 -2.645 -6.304 1.00 55.19 108 VAL A CA 1
ATOM 846 C C . VAL A 1 108 ? -13.494 -2.432 -7.120 1.00 55.19 108 VAL A C 1
ATOM 848 O O . VAL A 1 108 ? -12.368 -2.401 -6.628 1.00 55.19 108 VAL A O 1
ATOM 851 N N . LEU A 1 109 ? -13.717 -2.467 -8.434 1.00 56.62 109 LEU A N 1
ATOM 852 C CA . LEU A 1 109 ? -12.749 -2.751 -9.473 1.00 56.62 109 LEU A CA 1
ATOM 853 C C . LEU A 1 109 ? -11.656 -1.698 -9.465 1.00 56.62 109 LEU A C 1
ATOM 855 O O . LEU A 1 109 ? -11.915 -0.500 -9.582 1.00 56.62 109 LEU A O 1
ATOM 859 N N . TYR A 1 110 ? -10.422 -2.185 -9.410 1.00 63.94 110 TYR A N 1
ATOM 860 C CA . TYR A 1 110 ? -9.267 -1.452 -9.881 1.00 63.94 110 TYR A CA 1
ATOM 861 C C . TYR A 1 110 ? -9.610 -0.691 -11.165 1.00 63.94 110 TYR A C 1
ATOM 863 O O . TYR A 1 110 ? -9.926 -1.297 -12.191 1.00 63.94 110 TYR A O 1
ATOM 871 N N . ARG A 1 111 ? -9.562 0.641 -11.103 1.00 63.22 111 ARG A N 1
ATOM 872 C CA . ARG A 1 111 ? -9.700 1.488 -12.284 1.00 63.22 111 ARG A CA 1
ATOM 873 C C . ARG A 1 111 ? -8.314 1.766 -12.848 1.00 63.22 111 ARG A C 1
ATOM 875 O O . ARG A 1 111 ? -7.397 2.169 -12.125 1.00 63.22 111 ARG A O 1
ATOM 882 N N . ASN A 1 112 ? -8.190 1.467 -14.134 1.00 60.19 112 ASN A N 1
ATOM 883 C CA . ASN A 1 112 ? -6.977 1.599 -14.931 1.00 60.19 112 ASN A CA 1
ATOM 884 C C . ASN A 1 112 ? -6.534 3.039 -15.149 1.00 60.19 112 ASN A C 1
ATOM 886 O O . ASN A 1 112 ? -5.357 3.265 -15.412 1.00 60.19 112 ASN A O 1
ATOM 890 N N . GLU A 1 113 ? -7.460 3.980 -15.003 1.00 56.94 113 GLU A N 1
ATOM 891 C CA . GLU A 1 113 ? -7.218 5.404 -15.162 1.00 56.94 113 GLU A CA 1
ATOM 892 C C . GLU A 1 113 ? -7.634 6.128 -13.877 1.00 56.94 113 GLU A C 1
ATOM 894 O O . GLU A 1 113 ? -8.619 5.735 -13.230 1.00 56.94 113 GLU A O 1
ATOM 899 N N . PRO A 1 114 ? -6.893 7.166 -13.467 1.00 47.25 114 PRO A N 1
ATOM 900 C CA . PRO A 1 114 ? -7.445 8.161 -12.583 1.00 47.25 114 PRO A CA 1
ATOM 901 C C . PRO A 1 114 ? -8.441 8.967 -13.415 1.00 47.25 114 PRO A C 1
ATOM 903 O O . PRO A 1 114 ? -8.061 9.885 -14.136 1.00 47.25 114 PRO A O 1
ATOM 906 N N . ASP A 1 115 ? -9.735 8.681 -13.276 1.00 42.03 115 ASP A N 1
ATOM 907 C CA . ASP A 1 115 ? -10.686 9.776 -13.433 1.00 42.03 115 ASP A CA 1
ATOM 908 C C . ASP A 1 115 ? -10.158 10.892 -12.525 1.00 42.03 115 ASP A C 1
ATOM 910 O O . ASP A 1 115 ? -9.987 10.688 -11.314 1.00 42.03 115 ASP A O 1
ATOM 914 N N . ASN A 1 116 ? -9.786 12.026 -13.124 1.00 39.03 116 ASN A N 1
ATOM 915 C CA . ASN A 1 116 ? -9.424 13.226 -12.389 1.00 39.03 116 ASN A CA 1
ATOM 916 C C . ASN A 1 116 ? -10.474 13.409 -11.284 1.00 39.03 116 ASN A C 1
ATOM 918 O O . ASN A 1 116 ? -11.643 13.641 -11.572 1.00 39.03 116 ASN A O 1
ATOM 922 N N . ALA A 1 117 ? -10.037 13.255 -10.032 1.00 44.34 117 ALA A N 1
ATOM 923 C CA . ALA A 1 117 ? -10.868 13.248 -8.832 1.00 44.34 117 ALA A CA 1
ATOM 924 C C . ALA A 1 117 ? -11.828 12.049 -8.663 1.00 44.34 117 ALA A C 1
ATOM 926 O O . ALA A 1 117 ? -13.039 12.226 -8.533 1.00 44.34 117 ALA A O 1
ATOM 927 N N . VAL A 1 118 ? -11.303 10.837 -8.442 1.00 49.16 118 VAL A N 1
ATOM 928 C CA . VAL A 1 118 ? -12.006 9.942 -7.505 1.00 49.16 118 VAL A CA 1
ATOM 929 C C . VAL A 1 118 ? -11.914 10.601 -6.125 1.00 49.16 118 VAL A C 1
ATOM 931 O O . VAL A 1 118 ? -10.898 10.499 -5.441 1.00 49.16 118 VAL A O 1
ATOM 934 N N . GLN A 1 119 ? -12.961 11.335 -5.740 1.00 51.12 119 GLN A N 1
ATOM 935 C CA . GLN A 1 119 ? -13.036 12.069 -4.467 1.00 51.12 119 GLN A CA 1
ATOM 936 C C . GLN A 1 119 ? -12.905 11.146 -3.239 1.00 51.12 119 GLN A C 1
ATOM 938 O O . GLN A 1 119 ? -12.550 11.615 -2.159 1.00 51.12 119 GLN A O 1
ATOM 943 N N . HIS A 1 120 ? -13.106 9.834 -3.422 1.00 58.69 120 HIS A N 1
ATOM 944 C CA . HIS A 1 120 ? -13.044 8.804 -2.383 1.00 58.69 120 HIS A CA 1
ATOM 945 C C . HIS A 1 120 ? -12.202 7.601 -2.850 1.00 58.69 120 HIS A C 1
ATOM 947 O O . HIS A 1 120 ? -12.767 6.598 -3.295 1.00 58.69 120 HIS A O 1
ATOM 953 N N . PRO A 1 121 ? -10.856 7.669 -2.829 1.00 67.50 121 PRO A N 1
ATOM 954 C CA . PRO A 1 121 ? -10.044 6.537 -3.254 1.00 67.50 121 PRO A CA 1
ATOM 955 C C . PRO A 1 121 ? -10.302 5.344 -2.328 1.00 67.50 121 PRO A C 1
ATOM 957 O O . PRO A 1 121 ? -10.084 5.418 -1.117 1.00 67.50 121 PRO A O 1
ATOM 960 N N . SER A 1 122 ? -10.786 4.247 -2.911 1.00 80.00 122 SER A N 1
ATOM 961 C CA . SER A 1 122 ? -10.889 2.959 -2.232 1.00 80.00 122 SER A CA 1
ATOM 962 C C . SER A 1 122 ? -9.513 2.540 -1.726 1.00 80.00 122 SER A C 1
ATOM 964 O O . SER A 1 122 ? -8.543 2.668 -2.469 1.00 80.00 122 SER A O 1
ATOM 966 N N . THR A 1 123 ? -9.400 2.039 -0.499 1.00 86.00 123 THR A N 1
ATOM 967 C CA . THR A 1 123 ? -8.092 1.702 0.076 1.00 86.00 123 THR A CA 1
ATOM 968 C C . THR A 1 123 ? -8.124 0.511 1.030 1.00 86.00 123 THR A C 1
ATOM 970 O O . THR A 1 123 ? -9.154 0.195 1.630 1.00 86.00 123 THR A O 1
ATOM 973 N N . MET A 1 124 ? -6.973 -0.147 1.170 1.00 91.06 124 MET A N 1
ATOM 974 C CA . MET A 1 124 ? -6.724 -1.183 2.169 1.00 91.06 124 MET A CA 1
ATOM 975 C C . MET A 1 124 ? -6.055 -0.566 3.395 1.00 91.06 124 MET A C 1
ATOM 977 O O . MET A 1 124 ? -5.151 0.256 3.255 1.00 91.06 124 MET A O 1
ATOM 981 N N . VAL A 1 125 ? -6.445 -0.997 4.596 1.00 94.19 125 VAL A N 1
ATOM 982 C CA . VAL A 1 125 ? -5.758 -0.607 5.837 1.00 94.19 125 VAL A CA 1
ATOM 983 C C . VAL A 1 125 ? -4.734 -1.663 6.237 1.00 94.19 125 VAL A C 1
ATOM 985 O O . VAL A 1 125 ? -5.058 -2.840 6.406 1.00 94.19 125 VAL A O 1
ATOM 988 N N . TYR A 1 126 ? -3.498 -1.229 6.462 1.00 95.94 126 TYR A N 1
ATOM 989 C CA . TYR A 1 126 ? -2.380 -2.072 6.870 1.00 95.94 126 TYR A CA 1
ATOM 990 C C . TYR A 1 126 ? -2.211 -2.085 8.391 1.00 95.94 126 TYR A C 1
ATOM 992 O O . TYR A 1 126 ? -1.877 -1.076 9.021 1.00 95.94 126 TYR A O 1
ATOM 1000 N N . LEU A 1 127 ? -2.397 -3.254 9.003 1.00 96.50 127 LEU A N 1
ATOM 1001 C CA . LEU A 1 127 ? -2.132 -3.470 10.424 1.00 96.50 127 LEU A CA 1
ATOM 1002 C C . LEU A 1 127 ? -0.743 -4.086 10.585 1.00 96.50 127 LEU A C 1
ATOM 1004 O O . LEU A 1 127 ? -0.560 -5.291 10.417 1.00 96.50 127 LEU A O 1
ATOM 1008 N N . SER A 1 128 ? 0.236 -3.249 10.949 1.00 95.75 128 SER A N 1
ATOM 1009 C CA . SER A 1 128 ? 1.622 -3.693 11.142 1.00 95.75 128 SER A CA 1
ATOM 1010 C C . SER A 1 128 ? 1.726 -4.753 12.252 1.00 95.75 128 SER A C 1
ATOM 1012 O O . SER A 1 128 ? 1.374 -4.462 13.404 1.00 95.75 128 SER A O 1
ATOM 1014 N N . PRO A 1 129 ? 2.326 -5.928 11.969 1.00 95.50 129 PRO A N 1
ATOM 1015 C CA . PRO A 1 129 ? 2.632 -6.948 12.973 1.00 95.50 129 PRO A CA 1
ATOM 1016 C C . PRO A 1 129 ? 3.576 -6.471 14.085 1.00 95.50 129 PRO A C 1
ATOM 1018 O O . PRO A 1 129 ? 3.653 -7.093 15.140 1.00 95.50 129 PRO A O 1
ATOM 1021 N N . LYS A 1 130 ? 4.304 -5.361 13.875 1.00 95.06 130 LYS A N 1
ATOM 1022 C CA . LYS A 1 130 ? 5.139 -4.744 14.920 1.00 95.06 130 LYS A CA 1
ATOM 1023 C C . LYS A 1 130 ? 4.301 -4.032 15.984 1.00 95.06 130 LYS A C 1
ATOM 1025 O O . LYS A 1 130 ? 4.776 -3.807 17.093 1.00 95.06 130 LYS A O 1
ATOM 1030 N N . ARG A 1 131 ? 3.072 -3.624 15.642 1.00 93.69 131 ARG A N 1
ATOM 1031 C CA . ARG A 1 131 ? 2.177 -2.850 16.520 1.00 93.69 131 ARG A CA 1
ATOM 1032 C C . ARG A 1 131 ? 0.961 -3.639 16.982 1.00 93.69 131 ARG A C 1
ATOM 1034 O O . ARG A 1 131 ? 0.472 -3.355 18.077 1.00 93.69 131 ARG A O 1
ATOM 1041 N N . PHE A 1 132 ? 0.475 -4.572 16.175 1.00 95.19 132 PHE A N 1
ATOM 1042 C CA . PHE A 1 132 ? -0.750 -5.324 16.417 1.00 95.19 132 PHE A CA 1
ATOM 1043 C C . PHE A 1 132 ? -0.453 -6.820 16.387 1.00 95.19 132 PHE A C 1
ATOM 1045 O O . PHE A 1 132 ? 0.353 -7.273 15.584 1.00 95.19 132 PHE A O 1
ATOM 1052 N N . SER A 1 133 ? -1.106 -7.579 17.266 1.00 95.69 133 SER A N 1
ATOM 1053 C CA . SER A 1 133 ? -1.056 -9.042 17.219 1.00 95.69 133 SER A CA 1
ATOM 1054 C C . SER A 1 133 ? -2.017 -9.577 16.155 1.00 95.69 133 SER A C 1
ATOM 1056 O O . SER A 1 133 ? -2.939 -8.870 15.741 1.00 95.69 133 SER A O 1
ATOM 1058 N N . ARG A 1 134 ? -1.874 -10.853 15.773 1.00 95.88 134 ARG A N 1
ATOM 1059 C CA . ARG A 1 134 ? -2.837 -11.504 14.873 1.00 95.88 134 ARG A CA 1
ATOM 1060 C C . ARG A 1 134 ? -4.259 -11.496 15.449 1.00 95.88 134 ARG A C 1
ATOM 1062 O O . ARG A 1 134 ? -5.186 -11.151 14.733 1.00 95.88 134 ARG A O 1
ATOM 1069 N N . ALA A 1 135 ? -4.414 -11.764 16.745 1.00 95.50 135 ALA A N 1
ATOM 1070 C CA . ALA A 1 135 ? -5.716 -11.709 17.410 1.00 95.50 135 ALA A CA 1
ATOM 1071 C C . ALA A 1 135 ? -6.331 -10.297 17.374 1.00 95.50 135 ALA A C 1
ATOM 1073 O O . ALA A 1 135 ? -7.539 -10.145 17.218 1.00 95.50 135 ALA A O 1
ATOM 1074 N N . THR A 1 136 ? -5.501 -9.253 17.478 1.00 94.94 136 THR A N 1
ATOM 1075 C CA . THR A 1 136 ? -5.957 -7.863 17.335 1.00 94.94 136 THR A CA 1
ATOM 1076 C C . THR A 1 136 ? -6.380 -7.554 15.901 1.00 94.94 136 THR A C 1
ATOM 1078 O O . THR A 1 136 ? -7.368 -6.854 15.710 1.00 94.94 136 THR A O 1
ATOM 1081 N N . PHE A 1 137 ? -5.673 -8.085 14.899 1.00 96.25 137 PHE A N 1
ATOM 1082 C CA . PHE A 1 137 ? -6.105 -7.994 13.504 1.00 96.25 137 PHE A CA 1
ATOM 1083 C C . PHE A 1 137 ? -7.458 -8.678 13.290 1.00 96.25 137 PHE A C 1
ATOM 1085 O O . PHE A 1 137 ? -8.346 -8.055 12.725 1.00 96.25 137 PHE A O 1
ATOM 1092 N N . ASP A 1 138 ? -7.647 -9.902 13.791 1.00 96.06 138 ASP A N 1
ATOM 1093 C CA . ASP A 1 138 ? -8.912 -10.629 13.618 1.00 96.06 138 ASP A CA 1
ATOM 1094 C C . ASP A 1 138 ? -10.084 -9.911 14.327 1.00 96.06 138 ASP A C 1
ATOM 1096 O O . ASP A 1 138 ? -11.219 -9.955 13.858 1.00 96.06 138 ASP A O 1
ATOM 1100 N N . LEU A 1 139 ? -9.820 -9.218 15.444 1.00 95.38 139 LEU A N 1
ATOM 1101 C CA . LEU A 1 139 ? -10.804 -8.363 16.118 1.00 95.38 139 LEU A CA 1
ATOM 1102 C C . LEU A 1 139 ? -11.160 -7.129 15.275 1.00 95.38 139 LEU A C 1
ATOM 1104 O O . LEU A 1 139 ? -12.339 -6.822 15.118 1.00 95.38 139 LEU A O 1
ATOM 1108 N N . TYR A 1 140 ? -10.159 -6.463 14.690 1.00 96.00 140 TYR A N 1
ATOM 1109 C CA . TYR A 1 140 ? -10.391 -5.351 13.767 1.00 96.00 140 TYR A CA 1
ATOM 1110 C C . TYR A 1 140 ? -11.100 -5.791 12.487 1.00 96.00 140 TYR A C 1
ATOM 1112 O O . TYR A 1 140 ? -11.943 -5.052 12.000 1.00 96.00 140 TYR A O 1
ATOM 1120 N N . ALA A 1 141 ? -10.811 -6.981 11.960 1.00 95.25 141 ALA A N 1
ATOM 1121 C CA . ALA A 1 141 ? -11.514 -7.520 10.801 1.00 95.25 141 ALA A CA 1
ATOM 1122 C C . ALA A 1 141 ? -13.022 -7.621 11.076 1.00 95.25 141 ALA A C 1
ATOM 1124 O O . ALA A 1 141 ? -13.805 -7.045 10.329 1.00 95.25 141 ALA A O 1
ATOM 1125 N N . ARG A 1 142 ? -13.417 -8.223 12.208 1.00 95.31 142 ARG A N 1
ATOM 1126 C CA . ARG A 1 142 ? -14.833 -8.303 12.611 1.00 95.31 142 ARG A CA 1
ATOM 1127 C C . ARG A 1 142 ? -15.466 -6.936 12.864 1.00 95.31 142 ARG A C 1
ATOM 1129 O O . ARG A 1 142 ? -16.584 -6.707 12.422 1.00 95.31 142 ARG A O 1
ATOM 1136 N N . PHE A 1 143 ? -14.756 -6.034 13.550 1.00 95.31 143 PHE A N 1
ATOM 1137 C CA . PHE A 1 143 ? -15.225 -4.661 13.773 1.00 95.31 143 PHE A CA 1
ATOM 1138 C C . PHE A 1 143 ? -15.517 -3.959 12.449 1.00 95.31 143 PHE A C 1
ATOM 1140 O O . PHE A 1 143 ? -16.550 -3.320 12.285 1.00 95.31 143 PHE A O 1
ATOM 1147 N N . MET A 1 144 ? -14.600 -4.076 11.494 1.00 93.69 144 MET A N 1
ATOM 1148 C CA . MET A 1 144 ? -14.742 -3.403 10.214 1.00 93.69 144 MET A CA 1
ATOM 1149 C C . MET A 1 144 ? -15.835 -4.046 9.360 1.00 93.69 144 MET A C 1
ATOM 1151 O O . MET A 1 144 ? -16.533 -3.333 8.657 1.00 93.69 144 MET A O 1
ATOM 1155 N N . GLU A 1 145 ? -16.034 -5.360 9.440 1.00 92.75 145 GLU A N 1
ATOM 1156 C CA . GLU A 1 145 ? -17.153 -6.032 8.769 1.00 92.75 145 GLU A CA 1
ATOM 1157 C C . GLU A 1 145 ? -18.516 -5.604 9.336 1.00 92.75 145 GLU A C 1
ATOM 1159 O O . GLU A 1 145 ? -19.451 -5.400 8.563 1.00 92.75 145 GLU A O 1
ATOM 1164 N N . SER A 1 146 ? -18.648 -5.447 10.661 1.00 93.12 146 SER A N 1
ATOM 1165 C CA . SER A 1 146 ? -19.941 -5.124 11.286 1.00 93.12 146 SER A CA 1
ATOM 1166 C C . SER A 1 146 ? -20.248 -3.626 11.325 1.00 93.12 146 SER A C 1
ATOM 1168 O O . SER A 1 146 ? -21.361 -3.215 11.002 1.00 93.12 146 SER A O 1
ATOM 1170 N N . GLU A 1 147 ? -19.272 -2.802 11.708 1.00 93.38 147 GLU A N 1
ATOM 1171 C CA . GLU A 1 147 ? -19.493 -1.389 12.025 1.00 93.38 147 GLU A CA 1
ATOM 1172 C C . GLU A 1 147 ? -19.129 -0.447 10.874 1.00 93.38 147 GLU A C 1
ATOM 1174 O O . GLU A 1 147 ? -19.752 0.608 10.707 1.00 93.38 147 GLU A O 1
ATOM 1179 N N . TRP A 1 148 ? -18.114 -0.792 10.071 1.00 90.94 148 TRP A N 1
ATOM 1180 C CA . TRP A 1 148 ? -17.621 0.112 9.028 1.00 90.94 148 TRP A CA 1
ATOM 1181 C C . TRP A 1 148 ? -18.662 0.441 7.952 1.00 90.94 148 TRP A C 1
ATOM 1183 O O . TRP A 1 148 ? -18.722 1.611 7.579 1.00 90.94 148 TRP A O 1
ATOM 1193 N N . PRO A 1 149 ? -19.527 -0.484 7.483 1.00 88.56 149 PRO A N 1
ATOM 1194 C CA . PRO A 1 149 ? -20.542 -0.150 6.483 1.00 88.56 149 PRO A CA 1
ATOM 1195 C C . PRO A 1 149 ? -21.461 1.005 6.910 1.00 88.56 149 PRO A C 1
ATOM 1197 O O . PRO A 1 149 ? -21.767 1.883 6.105 1.00 88.56 149 PRO A O 1
ATOM 1200 N N . ALA A 1 150 ? -21.852 1.059 8.189 1.00 89.25 150 ALA A N 1
ATOM 1201 C CA . ALA A 1 150 ? -22.677 2.145 8.722 1.00 89.25 150 ALA A CA 1
ATOM 1202 C C . ALA A 1 150 ? -21.907 3.477 8.801 1.00 89.25 150 ALA A C 1
ATOM 1204 O O . ALA A 1 150 ? -22.460 4.546 8.521 1.00 89.25 150 ALA A O 1
ATOM 1205 N N . ILE A 1 151 ? -20.618 3.421 9.153 1.00 89.62 151 ILE A N 1
ATOM 1206 C CA . ILE A 1 151 ? -19.720 4.585 9.159 1.00 89.62 151 ILE A CA 1
ATOM 1207 C C . ILE A 1 151 ? -19.543 5.116 7.728 1.00 89.62 151 ILE A C 1
ATOM 1209 O O . ILE A 1 151 ? -19.744 6.308 7.479 1.00 89.62 151 ILE A O 1
ATOM 1213 N N . ASP A 1 152 ? -19.219 4.238 6.781 1.00 85.12 152 ASP A N 1
ATOM 1214 C CA . ASP A 1 152 ? -18.980 4.570 5.377 1.00 85.12 152 ASP A CA 1
ATOM 1215 C C . ASP A 1 152 ? -20.242 5.137 4.713 1.00 85.12 152 ASP A C 1
ATOM 1217 O O . ASP A 1 152 ? -20.178 6.171 4.054 1.00 85.12 152 ASP A O 1
ATOM 1221 N N . GLN A 1 153 ? -21.426 4.581 4.993 1.00 82.88 153 GLN A N 1
ATOM 1222 C CA . GLN A 1 153 ? -22.692 5.147 4.516 1.00 82.88 153 GLN A CA 1
ATOM 1223 C C . GLN A 1 153 ? -22.931 6.577 5.036 1.00 82.88 153 GLN A C 1
ATOM 1225 O O . GLN A 1 153 ? -23.430 7.433 4.302 1.00 82.88 153 GLN A O 1
ATOM 1230 N N . LYS A 1 154 ? -22.573 6.865 6.294 1.00 84.12 154 LYS A N 1
ATOM 1231 C CA . LYS A 1 154 ? -22.811 8.176 6.923 1.00 84.12 154 LYS A CA 1
ATOM 1232 C C . LYS A 1 154 ? -21.858 9.270 6.429 1.00 84.12 154 LYS A C 1
ATOM 1234 O O . LYS A 1 154 ? -22.260 10.439 6.368 1.00 84.12 154 LYS A O 1
ATOM 1239 N N . PHE A 1 155 ? -20.608 8.923 6.112 1.00 78.25 155 PHE A N 1
ATOM 1240 C CA . PHE A 1 155 ? -19.568 9.900 5.752 1.00 78.25 155 PHE A CA 1
ATOM 1241 C C . PHE A 1 155 ? -19.091 9.802 4.302 1.00 78.25 155 PHE A C 1
ATOM 1243 O O . PHE A 1 155 ? -18.861 10.843 3.687 1.00 78.25 155 PHE A O 1
ATOM 1250 N N . GLY A 1 156 ? -18.989 8.596 3.747 1.00 64.31 156 GLY A N 1
ATOM 1251 C CA . GLY A 1 156 ? -18.413 8.307 2.430 1.00 64.31 156 GLY A CA 1
ATOM 1252 C C . GLY A 1 156 ? -19.238 8.798 1.239 1.00 64.31 156 GLY A C 1
ATOM 1253 O O . GLY A 1 156 ? -18.682 9.002 0.170 1.00 64.31 156 GLY A O 1
ATOM 1254 N N . GLN A 1 157 ? -20.538 9.071 1.408 1.00 59.50 157 GLN A N 1
ATOM 1255 C CA . GLN A 1 157 ? -21.395 9.605 0.332 1.00 59.50 157 GLN A CA 1
ATOM 1256 C C . GLN A 1 157 ? -21.383 11.137 0.216 1.00 59.50 157 GLN A C 1
ATOM 1258 O O . GLN A 1 157 ? -22.067 11.705 -0.635 1.00 59.50 157 GLN A O 1
ATOM 1263 N N . ARG A 1 158 ? -20.651 11.845 1.084 1.00 61.88 158 ARG A N 1
ATOM 1264 C CA . ARG A 1 158 ? -20.544 13.304 0.980 1.00 61.88 158 ARG A CA 1
ATOM 1265 C C . ARG A 1 158 ? -19.504 13.642 -0.083 1.00 61.88 158 ARG A C 1
ATOM 1267 O O . ARG A 1 158 ? -18.320 13.452 0.173 1.00 61.88 158 ARG A O 1
ATOM 1274 N N . GLU A 1 159 ? -19.961 14.239 -1.183 1.00 47.78 159 GLU A N 1
ATOM 1275 C CA . GLU A 1 159 ? -19.236 14.653 -2.409 1.00 47.78 159 GLU A CA 1
ATOM 1276 C C . GLU A 1 159 ? -17.932 15.462 -2.187 1.00 47.78 159 GLU A C 1
ATOM 1278 O O . GLU A 1 159 ? -17.186 15.736 -3.111 1.00 47.78 159 GLU A O 1
ATOM 1283 N N . TYR A 1 160 ? -17.613 15.868 -0.954 1.00 49.53 160 TYR A N 1
ATOM 1284 C CA . TYR A 1 160 ? -16.378 16.592 -0.620 1.00 49.53 160 TYR A CA 1
ATOM 1285 C C . TYR A 1 160 ? -15.681 16.065 0.641 1.00 49.53 160 TYR A C 1
ATOM 1287 O O . TYR A 1 160 ? -14.812 16.739 1.203 1.00 49.53 160 TYR A O 1
ATOM 1295 N N . SER A 1 161 ? -16.057 14.883 1.142 1.00 58.12 161 SER A N 1
ATOM 1296 C CA . SER A 1 161 ? -15.385 14.314 2.309 1.00 58.12 161 SER A CA 1
ATOM 1297 C C . SER A 1 161 ? -14.043 13.697 1.913 1.00 58.12 161 SER A C 1
ATOM 1299 O O . SER A 1 161 ? -13.957 12.860 1.022 1.00 58.12 161 SER A O 1
ATOM 1301 N N . ARG A 1 162 ? -12.978 14.066 2.633 1.00 68.81 162 ARG A N 1
ATOM 1302 C CA . ARG A 1 162 ? -11.680 13.365 2.596 1.00 68.81 162 ARG A CA 1
ATOM 1303 C C . ARG A 1 162 ? -11.724 12.031 3.360 1.00 68.81 162 ARG A C 1
ATOM 1305 O O . ARG A 1 162 ? -10.685 11.531 3.784 1.00 68.81 162 ARG A O 1
ATOM 1312 N N . PHE A 1 163 ? -12.925 11.511 3.613 1.00 76.38 163 PHE A N 1
ATOM 1313 C CA . PHE A 1 163 ? -13.116 10.297 4.384 1.00 76.38 163 PHE A CA 1
ATOM 1314 C C . PHE A 1 163 ? -12.694 9.094 3.528 1.00 76.38 163 PHE A C 1
ATOM 1316 O O . PHE A 1 163 ? -13.137 8.995 2.381 1.00 76.38 163 PHE A O 1
ATOM 1323 N N . PRO A 1 164 ? -11.811 8.212 4.026 1.00 79.19 164 PRO A N 1
ATOM 1324 C CA . PRO A 1 164 ? -11.308 7.094 3.245 1.00 79.19 164 PRO A CA 1
ATOM 1325 C C . PRO A 1 164 ? -12.410 6.058 3.040 1.00 79.19 164 PRO A C 1
ATOM 1327 O O . PRO A 1 164 ? -13.053 5.632 3.999 1.00 79.19 164 PRO A O 1
ATOM 1330 N N . HIS A 1 165 ? -12.571 5.600 1.801 1.00 85.06 165 HIS A N 1
ATOM 1331 C CA . HIS A 1 165 ? -13.424 4.457 1.508 1.00 85.06 165 HIS A CA 1
ATOM 1332 C C . HIS A 1 165 ? -12.615 3.171 1.704 1.00 85.06 165 HIS A C 1
ATOM 1334 O O . HIS A 1 165 ? -11.798 2.791 0.865 1.00 85.06 165 HIS A O 1
ATOM 1340 N N . ILE A 1 166 ? -12.779 2.523 2.853 1.00 88.50 166 ILE A N 1
ATOM 1341 C CA . ILE A 1 166 ? -11.989 1.341 3.211 1.00 88.50 166 ILE A CA 1
ATOM 1342 C C . ILE A 1 166 ? -12.674 0.095 2.667 1.00 88.50 166 ILE A C 1
ATOM 1344 O O . ILE A 1 166 ? -13.793 -0.225 3.055 1.00 88.50 166 ILE A O 1
ATOM 1348 N N . ILE A 1 167 ? -11.975 -0.621 1.790 1.00 88.62 167 ILE A N 1
ATOM 1349 C CA . ILE A 1 167 ? -12.486 -1.838 1.141 1.00 88.62 167 ILE A CA 1
ATOM 1350 C C . ILE A 1 167 ? -11.962 -3.119 1.790 1.00 88.62 167 ILE A C 1
ATOM 1352 O O . ILE A 1 167 ? -12.438 -4.209 1.484 1.00 88.62 167 ILE A O 1
ATOM 1356 N N . GLY A 1 168 ? -10.988 -3.013 2.693 1.00 91.56 168 GLY A N 1
ATOM 1357 C CA . GLY A 1 168 ? -10.412 -4.172 3.355 1.00 91.56 168 GLY A CA 1
ATOM 1358 C C . GLY A 1 168 ? -9.261 -3.850 4.295 1.00 91.56 168 GLY A C 1
ATOM 1359 O O . GLY A 1 168 ? -8.806 -2.710 4.416 1.00 91.56 168 GLY A O 1
ATOM 1360 N N . LEU A 1 169 ? -8.781 -4.896 4.961 1.00 94.62 169 LEU A N 1
ATOM 1361 C CA . LEU A 1 169 ? -7.658 -4.862 5.888 1.00 94.62 169 LEU A CA 1
ATOM 1362 C C . LEU A 1 169 ? -6.633 -5.926 5.524 1.00 94.62 169 LEU A C 1
ATOM 1364 O O . LEU A 1 169 ? -6.988 -7.018 5.083 1.00 94.62 169 LEU A O 1
ATOM 1368 N N . VAL A 1 170 ? -5.362 -5.628 5.784 1.00 95.75 170 VAL A N 1
ATOM 1369 C CA . VAL A 1 170 ? -4.243 -6.553 5.590 1.00 95.75 170 VAL A CA 1
ATOM 1370 C C . VAL A 1 170 ? -3.366 -6.566 6.833 1.00 95.75 170 VAL A C 1
ATOM 1372 O O . VAL A 1 170 ? -2.951 -5.522 7.338 1.00 95.75 170 VAL A O 1
ATOM 1375 N N . TYR A 1 171 ? -3.028 -7.759 7.314 1.00 97.38 171 TYR A N 1
ATOM 1376 C CA . TYR A 1 171 ? -2.061 -7.937 8.389 1.00 97.38 171 TYR A CA 1
ATOM 1377 C C . TYR A 1 171 ? -0.634 -7.932 7.832 1.00 97.38 171 TYR A C 1
ATOM 1379 O O . TYR A 1 171 ? -0.067 -8.962 7.453 1.00 97.38 171 TYR A O 1
ATOM 1387 N N . GLY A 1 172 ? -0.045 -6.743 7.767 1.00 96.06 172 GLY A N 1
ATOM 1388 C CA . GLY A 1 172 ? 1.274 -6.507 7.199 1.00 96.06 172 GLY A CA 1
ATOM 1389 C C . GLY A 1 172 ? 1.661 -5.033 7.240 1.00 96.06 172 GLY A C 1
ATOM 1390 O O . GLY A 1 172 ? 0.887 -4.183 7.665 1.00 96.06 172 GLY A O 1
ATOM 1391 N N . GLU A 1 173 ? 2.886 -4.741 6.814 1.00 93.88 173 GLU A N 1
ATOM 1392 C CA . GLU A 1 173 ? 3.330 -3.370 6.533 1.00 93.88 173 GLU A CA 1
ATOM 1393 C C . GLU A 1 173 ? 3.223 -3.148 5.028 1.00 93.88 173 GLU A C 1
ATOM 1395 O O . GLU A 1 173 ? 3.572 -4.060 4.274 1.00 93.88 173 GLU A O 1
ATOM 1400 N N . GLN A 1 174 ? 2.760 -1.973 4.600 1.00 91.50 174 GLN A N 1
ATOM 1401 C CA . GLN A 1 174 ? 2.557 -1.643 3.185 1.00 91.50 174 GLN A CA 1
ATOM 1402 C C . GLN A 1 174 ? 3.820 -1.926 2.359 1.00 91.50 174 GLN A C 1
ATOM 1404 O O . GLN A 1 174 ? 3.762 -2.560 1.306 1.00 91.50 174 GLN A O 1
ATOM 1409 N N . GLU A 1 175 ? 4.991 -1.575 2.895 1.00 91.69 175 GLU A N 1
ATOM 1410 C CA . GLU A 1 175 ? 6.296 -1.765 2.261 1.00 91.69 175 GLU A CA 1
ATOM 1411 C C . GLU A 1 175 ? 6.636 -3.230 1.970 1.00 91.69 175 GLU A C 1
ATOM 1413 O O . GLU A 1 175 ? 7.437 -3.496 1.075 1.00 91.69 175 GLU A O 1
ATOM 1418 N N . ARG A 1 176 ? 6.040 -4.196 2.686 1.00 93.44 176 ARG A N 1
ATOM 1419 C CA . ARG A 1 176 ? 6.255 -5.631 2.411 1.00 93.44 176 ARG A CA 1
ATOM 1420 C C . ARG A 1 176 ? 5.571 -6.094 1.130 1.00 93.44 176 ARG A C 1
ATOM 1422 O O . ARG A 1 176 ? 5.929 -7.150 0.616 1.00 93.44 176 ARG A O 1
ATOM 1429 N N . PHE A 1 177 ? 4.594 -5.336 0.651 1.00 93.88 177 PHE A N 1
ATOM 1430 C CA . PHE A 1 177 ? 3.785 -5.661 -0.521 1.00 93.88 177 PHE A CA 1
ATOM 1431 C C . PHE A 1 177 ? 4.209 -4.879 -1.767 1.00 93.88 177 PHE A C 1
ATOM 1433 O O . PHE A 1 177 ? 3.693 -5.098 -2.862 1.00 93.88 177 PHE A O 1
ATOM 1440 N N . VAL A 1 178 ? 5.191 -3.996 -1.606 1.00 93.94 178 VAL A N 1
ATOM 1441 C CA . VAL A 1 178 ? 5.826 -3.256 -2.688 1.00 93.94 178 VAL A CA 1
ATOM 1442 C C . VAL A 1 178 ? 6.769 -4.176 -3.446 1.00 93.94 178 VAL A C 1
ATOM 1444 O O . VAL A 1 178 ? 7.613 -4.853 -2.851 1.00 93.94 178 VAL A O 1
ATOM 1447 N N . ARG A 1 179 ? 6.692 -4.147 -4.777 1.00 94.75 179 ARG A N 1
ATOM 1448 C CA . ARG A 1 179 ? 7.700 -4.794 -5.624 1.00 94.75 179 ARG A CA 1
ATOM 1449 C C . ARG A 1 179 ? 8.755 -3.778 -6.022 1.00 94.75 179 ARG A C 1
ATOM 1451 O O . ARG A 1 179 ? 8.440 -2.731 -6.579 1.00 94.75 179 ARG A O 1
ATOM 1458 N N . LEU A 1 180 ? 10.007 -4.100 -5.727 1.00 95.38 180 LEU A N 1
ATOM 1459 C CA . LEU A 1 180 ? 11.146 -3.231 -5.980 1.00 95.38 180 LEU A CA 1
ATOM 1460 C C . LEU A 1 180 ? 12.113 -3.928 -6.931 1.00 95.38 180 LEU A C 1
ATOM 1462 O O . LEU A 1 180 ? 12.692 -4.950 -6.568 1.00 95.38 180 LEU A O 1
ATOM 1466 N N . PHE A 1 181 ? 12.311 -3.354 -8.112 1.00 96.44 181 PHE A N 1
ATOM 1467 C CA . PHE A 1 181 ? 13.241 -3.852 -9.118 1.00 96.44 181 PHE A CA 1
ATOM 1468 C C . PHE A 1 181 ? 14.397 -2.875 -9.260 1.00 96.44 181 PHE A C 1
ATOM 1470 O O . PHE A 1 181 ? 14.181 -1.678 -9.444 1.00 96.44 181 PHE A O 1
ATOM 1477 N N . ARG A 1 182 ? 15.625 -3.376 -9.183 1.00 95.75 182 ARG A N 1
ATOM 1478 C CA . ARG A 1 182 ? 16.843 -2.574 -9.310 1.00 95.75 182 ARG A CA 1
ATOM 1479 C C . ARG A 1 182 ? 17.547 -2.921 -10.606 1.00 95.75 182 ARG A C 1
ATOM 1481 O O . ARG A 1 182 ? 17.623 -4.092 -10.968 1.00 95.75 182 ARG A O 1
ATOM 1488 N N . GLY A 1 183 ? 18.061 -1.902 -11.276 1.00 94.38 183 GLY A N 1
ATOM 1489 C CA . GLY A 1 183 ? 18.801 -2.034 -12.521 1.00 94.38 183 GLY A CA 1
ATO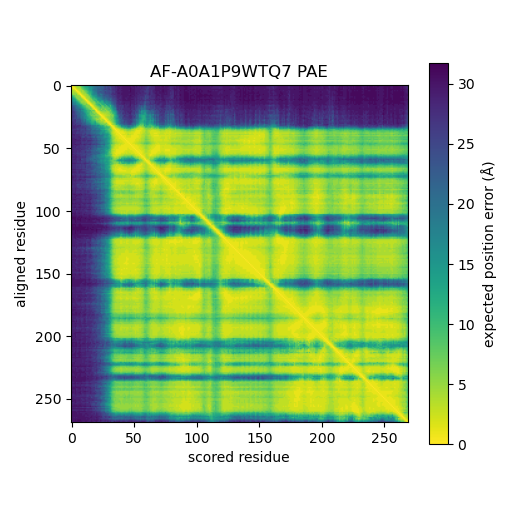M 1490 C C . GLY A 1 183 ? 19.736 -0.851 -12.718 1.00 94.38 183 GLY A C 1
ATOM 1491 O O . GLY A 1 183 ? 19.824 0.041 -11.871 1.00 94.38 183 GLY A O 1
ATOM 1492 N N . GLN A 1 184 ? 20.440 -0.849 -13.846 1.00 92.06 184 GLN A N 1
ATOM 1493 C CA . GLN A 1 184 ? 21.320 0.250 -14.221 1.00 92.06 184 GLN A CA 1
ATOM 1494 C C . GLN A 1 184 ? 20.854 0.911 -15.510 1.00 92.06 184 GLN A C 1
ATOM 1496 O O . GLN A 1 184 ? 20.512 0.240 -16.483 1.00 92.06 184 GLN A O 1
ATOM 1501 N N . LEU A 1 185 ? 20.895 2.239 -15.524 1.00 89.00 185 LEU A N 1
ATOM 1502 C CA . LEU A 1 185 ? 20.672 3.055 -16.708 1.00 89.00 185 LEU A CA 1
ATOM 1503 C C . LEU A 1 185 ? 21.838 4.032 -16.833 1.00 89.00 185 LEU A C 1
ATOM 1505 O O . LEU A 1 185 ? 22.129 4.780 -15.903 1.00 89.00 185 LEU A O 1
ATOM 1509 N N . GLN A 1 186 ? 22.540 3.987 -17.969 1.00 87.31 186 GLN A N 1
ATOM 1510 C CA . GLN A 1 186 ? 23.689 4.862 -18.253 1.00 87.31 186 GLN A CA 1
ATOM 1511 C C . GLN A 1 186 ? 24.764 4.844 -17.142 1.00 87.31 186 GLN A C 1
ATOM 1513 O O . GLN A 1 186 ? 25.320 5.874 -16.768 1.00 87.31 186 GLN A O 1
ATOM 1518 N N . GLY A 1 187 ? 25.041 3.658 -16.586 1.00 86.88 187 GLY A N 1
ATOM 1519 C CA . GLY A 1 187 ? 26.048 3.468 -15.534 1.00 86.88 187 GLY A CA 1
ATOM 1520 C C . GLY A 1 187 ? 25.635 3.959 -14.141 1.00 86.88 187 GLY A C 1
ATOM 1521 O O . GLY A 1 187 ? 26.482 4.025 -13.253 1.00 86.88 187 GLY A O 1
ATOM 1522 N N . ARG A 1 188 ? 24.358 4.309 -13.933 1.00 89.50 188 ARG A N 1
ATOM 1523 C CA . ARG A 1 188 ? 23.805 4.714 -12.633 1.00 89.50 188 ARG A CA 1
ATOM 1524 C C . ARG A 1 188 ? 22.742 3.734 -12.162 1.00 89.50 188 ARG A C 1
ATOM 1526 O O . ARG A 1 188 ? 22.016 3.170 -12.978 1.00 89.50 188 ARG A O 1
ATOM 1533 N N . ASP A 1 189 ? 22.637 3.575 -10.847 1.00 91.69 189 ASP A N 1
ATOM 1534 C CA . ASP A 1 189 ? 21.628 2.721 -10.227 1.00 91.69 189 ASP A CA 1
ATOM 1535 C C . ASP A 1 189 ? 20.259 3.404 -10.236 1.00 91.69 189 ASP A C 1
ATOM 1537 O O . ASP A 1 189 ? 20.093 4.519 -9.728 1.00 91.69 189 ASP A O 1
ATOM 1541 N N . TYR A 1 190 ? 19.273 2.683 -10.756 1.00 93.50 190 TYR A N 1
ATOM 1542 C CA . TYR A 1 190 ? 17.881 3.094 -10.810 1.00 93.50 190 TYR A CA 1
ATOM 1543 C C . TYR A 1 190 ? 16.975 2.011 -10.241 1.00 93.50 190 TYR A C 1
ATOM 1545 O O . TYR A 1 190 ? 17.293 0.816 -10.243 1.00 93.50 190 TYR A O 1
ATOM 1553 N N . THR A 1 191 ? 15.815 2.444 -9.766 1.00 95.06 191 THR A N 1
ATOM 1554 C CA . THR A 1 191 ? 14.822 1.566 -9.164 1.00 95.06 191 THR A CA 1
ATOM 1555 C C . THR A 1 191 ? 13.460 1.784 -9.804 1.00 95.06 191 THR A C 1
ATOM 1557 O O . THR A 1 191 ? 13.021 2.922 -9.948 1.00 95.06 191 THR A O 1
ATOM 1560 N N . ILE A 1 192 ? 12.781 0.687 -10.141 1.00 95.38 192 ILE A N 1
ATOM 1561 C CA . ILE A 1 192 ? 11.353 0.662 -10.460 1.00 95.38 192 ILE A CA 1
ATOM 1562 C C . ILE A 1 192 ? 10.622 0.125 -9.230 1.00 95.38 192 ILE A C 1
ATOM 1564 O O . ILE A 1 192 ? 10.899 -0.982 -8.762 1.00 95.38 192 ILE A O 1
ATOM 1568 N N . ARG A 1 193 ? 9.694 0.912 -8.698 1.00 94.75 193 ARG A N 1
ATOM 1569 C CA . ARG A 1 193 ? 8.887 0.588 -7.524 1.00 94.75 193 ARG A CA 1
ATOM 1570 C C . ARG A 1 193 ? 7.426 0.472 -7.941 1.00 94.75 193 ARG A C 1
ATOM 1572 O O . ARG A 1 193 ? 6.869 1.432 -8.457 1.00 94.75 193 ARG A O 1
ATOM 1579 N N . VAL A 1 194 ? 6.821 -0.688 -7.707 1.00 93.62 194 VAL A N 1
ATOM 1580 C CA . VAL A 1 194 ? 5.387 -0.923 -7.915 1.00 93.62 194 VAL A CA 1
ATOM 1581 C C . VAL A 1 194 ? 4.712 -1.011 -6.551 1.00 93.62 194 VAL A C 1
ATOM 1583 O O . VAL A 1 194 ? 4.976 -1.945 -5.787 1.00 93.62 194 VAL A O 1
ATOM 1586 N N . GLU A 1 195 ? 3.885 -0.016 -6.239 1.00 92.56 195 GLU A N 1
ATOM 1587 C CA . GLU A 1 195 ? 3.125 0.077 -4.986 1.00 92.56 195 GLU A CA 1
ATOM 1588 C C . GLU A 1 195 ? 1.953 -0.931 -4.975 1.00 92.56 195 GLU A C 1
ATOM 1590 O O . GLU A 1 195 ? 1.548 -1.415 -6.039 1.00 92.56 195 GLU A O 1
ATOM 1595 N N . PRO A 1 196 ? 1.366 -1.261 -3.808 1.00 91.50 196 PRO A N 1
ATOM 1596 C CA . PRO A 1 196 ? 0.252 -2.214 -3.727 1.00 91.50 196 PRO A CA 1
ATOM 1597 C C . PRO A 1 196 ? -0.995 -1.774 -4.508 1.00 91.50 196 PRO A C 1
ATOM 1599 O O . PRO A 1 196 ? -1.702 -2.617 -5.055 1.00 91.50 196 PRO A O 1
ATOM 1602 N N . ASP A 1 197 ? -1.214 -0.463 -4.645 1.00 87.94 197 ASP A N 1
ATOM 1603 C CA . ASP A 1 197 ? -2.261 0.125 -5.494 1.00 87.94 197 ASP A CA 1
ATOM 1604 C C . ASP A 1 197 ? -1.928 0.135 -6.994 1.00 87.94 197 ASP A C 1
ATOM 1606 O O . ASP A 1 197 ? -2.707 0.643 -7.797 1.00 87.94 197 ASP A O 1
ATOM 1610 N N . GLY A 1 198 ? -0.781 -0.413 -7.396 1.00 89.00 198 GLY A N 1
ATOM 1611 C CA . GLY A 1 198 ? -0.371 -0.569 -8.787 1.00 89.00 198 GLY A CA 1
ATOM 1612 C C . GLY A 1 198 ? 0.364 0.629 -9.369 1.00 89.00 198 GLY A C 1
ATOM 1613 O O . GLY A 1 198 ? 0.785 0.548 -10.521 1.00 89.00 198 GLY A O 1
ATOM 1614 N N . ARG A 1 199 ? 0.549 1.726 -8.626 1.00 89.94 199 ARG A N 1
ATOM 1615 C CA . ARG A 1 199 ? 1.363 2.847 -9.112 1.00 89.94 199 ARG A CA 1
ATOM 1616 C C . ARG A 1 199 ? 2.800 2.412 -9.353 1.00 89.94 199 ARG A C 1
ATOM 1618 O O . ARG A 1 199 ? 3.381 1.680 -8.550 1.00 89.94 199 ARG A O 1
ATOM 1625 N N . ILE A 1 200 ? 3.368 2.898 -10.447 1.00 90.81 200 ILE A N 1
ATOM 1626 C CA . ILE A 1 200 ? 4.732 2.613 -10.872 1.00 90.81 200 ILE A CA 1
ATOM 1627 C C . ILE A 1 200 ? 5.545 3.890 -10.739 1.00 90.81 200 ILE A C 1
ATOM 1629 O O . ILE A 1 200 ? 5.259 4.902 -11.371 1.00 90.81 200 ILE A O 1
ATOM 1633 N N . ARG A 1 201 ? 6.594 3.826 -9.927 1.00 91.31 201 ARG A N 1
ATOM 1634 C CA . ARG A 1 201 ? 7.555 4.908 -9.734 1.00 91.31 201 ARG A CA 1
ATOM 1635 C C . ARG A 1 201 ? 8.909 4.475 -10.250 1.00 91.31 201 ARG A C 1
ATOM 1637 O O . ARG A 1 201 ? 9.315 3.327 -10.069 1.00 91.31 201 ARG A O 1
ATOM 1644 N N . PHE A 1 202 ? 9.622 5.406 -10.857 1.00 92.12 202 PHE A N 1
ATOM 1645 C CA . PHE A 1 202 ? 10.982 5.202 -11.319 1.00 92.12 202 PHE A CA 1
ATOM 1646 C C . PHE A 1 202 ? 11.857 6.316 -10.786 1.00 92.12 202 PHE A C 1
ATOM 1648 O O . PHE A 1 202 ? 11.436 7.468 -10.782 1.00 92.12 202 PHE A O 1
ATOM 1655 N N . GLY A 1 203 ? 13.054 5.979 -10.328 1.00 91.25 203 GLY A N 1
ATOM 1656 C CA . GLY A 1 203 ? 13.931 6.986 -9.760 1.00 91.25 203 GLY A CA 1
ATOM 1657 C C . GLY A 1 203 ? 15.341 6.510 -9.502 1.00 91.25 203 GLY A C 1
ATOM 1658 O O . GLY A 1 203 ? 15.595 5.308 -9.361 1.00 91.25 203 GLY A O 1
ATOM 1659 N N . ALA A 1 204 ? 16.253 7.473 -9.416 1.00 86.00 204 ALA A N 1
ATOM 1660 C CA . ALA A 1 204 ? 17.643 7.219 -9.089 1.00 86.00 204 ALA A CA 1
ATOM 1661 C C . ALA A 1 204 ? 17.813 6.708 -7.645 1.00 86.00 204 ALA A C 1
ATOM 1663 O O . ALA A 1 204 ? 17.074 7.061 -6.715 1.00 86.00 204 ALA A O 1
ATOM 1664 N N . GLY A 1 205 ? 18.844 5.884 -7.453 1.00 78.75 205 GLY A N 1
ATOM 1665 C CA . GLY A 1 205 ? 19.245 5.364 -6.150 1.00 78.75 205 GLY A CA 1
ATOM 1666 C C . GLY A 1 205 ? 18.425 4.164 -5.670 1.00 78.75 205 GLY A C 1
ATOM 1667 O O . GLY A 1 205 ? 17.471 3.713 -6.301 1.00 78.75 205 GLY A O 1
ATOM 1668 N N . ARG A 1 206 ? 18.813 3.621 -4.508 1.00 67.88 206 ARG A N 1
ATOM 1669 C CA . ARG A 1 206 ? 18.323 2.323 -3.994 1.00 67.88 206 ARG A CA 1
ATOM 1670 C C . ARG A 1 206 ? 16.845 2.286 -3.595 1.00 67.88 206 ARG A C 1
ATOM 1672 O O . ARG A 1 206 ? 16.310 1.184 -3.447 1.00 67.88 206 ARG A O 1
ATOM 1679 N N . ASN A 1 207 ? 16.243 3.462 -3.404 1.00 67.25 207 ASN A N 1
ATOM 1680 C CA . ASN A 1 207 ? 14.869 3.643 -2.935 1.00 67.25 207 ASN A CA 1
ATOM 1681 C C . ASN A 1 207 ? 14.004 4.473 -3.904 1.00 67.25 207 ASN A C 1
ATOM 1683 O O . ASN A 1 207 ? 12.820 4.627 -3.628 1.00 67.25 207 ASN A O 1
ATOM 1687 N N . GLY A 1 208 ? 14.568 5.003 -5.001 1.00 61.00 208 GLY A N 1
ATOM 1688 C CA . GLY A 1 208 ? 13.856 5.896 -5.925 1.00 61.00 208 GLY A CA 1
ATOM 1689 C C . GLY A 1 208 ? 13.519 7.256 -5.303 1.00 61.00 208 GLY A C 1
ATOM 1690 O O . GLY A 1 208 ? 12.357 7.637 -5.250 1.00 61.00 208 GLY A O 1
ATOM 1691 N N . SER A 1 209 ? 14.521 7.969 -4.778 1.00 59.91 209 SER A N 1
ATOM 1692 C CA . SER A 1 209 ? 14.316 9.224 -4.027 1.00 59.91 209 SER A CA 1
ATOM 1693 C C . SER A 1 209 ? 13.879 10.418 -4.886 1.00 59.91 209 SER A C 1
ATOM 1695 O O . SER A 1 209 ? 13.420 11.416 -4.338 1.00 59.91 209 SER A O 1
ATOM 1697 N N . SER A 1 210 ? 14.035 10.327 -6.207 1.00 72.12 210 SER A N 1
ATOM 1698 C CA . SER A 1 210 ? 13.566 11.305 -7.190 1.00 72.12 210 SER A CA 1
ATOM 1699 C C . SER A 1 210 ? 12.692 10.595 -8.216 1.00 72.12 210 SER A C 1
ATOM 1701 O O . SER A 1 210 ? 13.163 9.660 -8.856 1.00 72.12 210 SER A O 1
ATOM 1703 N N . GLU A 1 211 ? 11.434 11.011 -8.367 1.00 80.19 211 GLU A N 1
ATOM 1704 C CA . GLU A 1 211 ? 10.576 10.483 -9.431 1.00 80.19 211 GLU A CA 1
ATOM 1705 C C . GLU A 1 211 ? 11.042 11.041 -10.785 1.00 80.19 211 GLU A C 1
ATOM 1707 O O . GLU A 1 211 ? 11.082 12.252 -11.001 1.00 80.19 211 GLU A O 1
ATOM 1712 N N . GLU A 1 212 ? 11.427 10.141 -11.686 1.00 83.56 212 GLU A N 1
ATOM 1713 C CA . GLU A 1 212 ? 11.877 10.428 -13.044 1.00 83.56 212 GLU A CA 1
ATOM 1714 C C . GLU A 1 212 ? 10.953 9.747 -14.056 1.00 83.56 212 GLU A C 1
ATOM 1716 O O . GLU A 1 212 ? 10.367 8.691 -13.800 1.00 83.56 212 GLU A O 1
ATOM 1721 N N . TYR A 1 213 ? 10.832 10.342 -15.242 1.00 82.94 213 TYR A N 1
ATOM 1722 C CA . TYR A 1 213 ? 10.047 9.748 -16.317 1.00 82.94 213 TYR A CA 1
ATOM 1723 C C . TYR A 1 213 ? 10.704 8.451 -16.808 1.00 82.94 213 TYR A C 1
ATOM 1725 O O . TYR A 1 213 ? 11.848 8.452 -17.259 1.00 82.94 213 TYR A O 1
ATOM 1733 N N . SER A 1 214 ? 9.965 7.345 -16.743 1.00 82.44 214 SER A N 1
ATOM 1734 C CA . SER A 1 214 ? 10.451 6.009 -17.113 1.00 82.44 214 SER A CA 1
ATOM 1735 C C . SER A 1 214 ? 9.998 5.529 -18.480 1.00 82.44 214 SER A C 1
ATOM 1737 O O . SER A 1 214 ? 10.491 4.508 -18.949 1.00 82.44 214 SER A O 1
ATOM 1739 N N . GLY A 1 215 ? 9.031 6.200 -19.107 1.00 84.38 215 GLY A N 1
ATOM 1740 C CA . GLY A 1 215 ? 8.323 5.648 -20.260 1.00 84.38 215 GLY A CA 1
ATOM 1741 C C . GLY A 1 215 ? 7.410 4.462 -19.928 1.00 84.38 215 GLY A C 1
ATOM 1742 O O . GLY A 1 215 ? 6.861 3.870 -20.846 1.00 84.38 215 GLY A O 1
ATOM 1743 N N . LEU A 1 216 ? 7.222 4.097 -18.660 1.00 88.81 216 LEU A N 1
ATOM 1744 C CA . LEU A 1 216 ? 6.222 3.107 -18.255 1.00 88.81 216 LEU A CA 1
ATOM 1745 C C . LEU A 1 216 ? 4.872 3.794 -18.026 1.00 88.81 216 LEU A C 1
ATOM 1747 O O . LEU A 1 216 ? 4.832 4.980 -17.698 1.00 88.81 216 LEU A O 1
ATOM 1751 N N . SER A 1 217 ? 3.769 3.055 -18.166 1.00 87.56 217 SER A N 1
ATOM 1752 C CA . SER A 1 217 ? 2.470 3.519 -17.669 1.00 87.56 217 SER A CA 1
ATOM 1753 C C . SER A 1 217 ? 2.565 3.850 -16.177 1.00 87.56 217 SER A C 1
ATOM 1755 O O . SER A 1 217 ? 3.206 3.125 -15.420 1.00 87.56 217 SER A O 1
ATOM 1757 N N . GLU A 1 218 ? 1.901 4.917 -15.731 1.00 84.75 218 GLU A N 1
ATOM 1758 C CA . GLU A 1 218 ? 1.961 5.375 -14.329 1.00 84.75 218 GLU A CA 1
ATOM 1759 C C . GLU A 1 218 ? 1.383 4.353 -13.338 1.00 84.75 218 GLU A C 1
ATOM 1761 O O . GLU A 1 218 ? 1.678 4.379 -12.142 1.00 84.75 218 GLU A O 1
ATOM 1766 N N . LYS A 1 219 ? 0.565 3.427 -13.842 1.00 87.56 219 LYS A N 1
ATOM 1767 C CA . LYS A 1 219 ? -0.108 2.385 -13.076 1.00 87.56 219 LYS A CA 1
ATOM 1768 C C . LYS A 1 219 ? -0.119 1.059 -13.838 1.00 87.56 219 LYS A C 1
ATOM 1770 O O . LYS A 1 219 ? -0.118 1.055 -15.074 1.00 87.56 219 LYS A O 1
ATOM 1775 N N . ILE A 1 220 ? -0.193 -0.058 -13.112 1.00 88.62 220 ILE A N 1
ATOM 1776 C CA . ILE A 1 220 ? -0.545 -1.375 -13.667 1.00 88.62 220 ILE A CA 1
ATOM 1777 C C . ILE A 1 220 ? -1.912 -1.278 -14.368 1.00 88.62 220 ILE A C 1
ATOM 1779 O O . ILE A 1 220 ? -2.772 -0.498 -13.976 1.00 88.62 220 ILE A O 1
ATOM 1783 N N . GLN A 1 221 ? -2.137 -2.057 -15.414 1.00 86.56 221 GLN A N 1
ATOM 1784 C CA . GLN A 1 221 ? -3.365 -2.038 -16.199 1.00 86.56 221 GLN A CA 1
ATOM 1785 C C . GLN A 1 221 ? -4.044 -3.405 -16.090 1.00 86.56 221 GLN A C 1
ATOM 1787 O O . GLN A 1 221 ? -3.431 -4.452 -16.308 1.00 86.56 221 GLN A O 1
ATOM 1792 N N . MET A 1 222 ? -5.309 -3.397 -15.693 1.00 81.62 222 MET A N 1
ATOM 1793 C CA . MET A 1 222 ? -6.134 -4.562 -15.398 1.00 81.62 222 MET A CA 1
ATOM 1794 C C . MET A 1 222 ? -7.275 -4.724 -16.417 1.00 81.62 222 MET A C 1
ATOM 1796 O O . MET A 1 222 ? -7.773 -3.777 -16.993 1.00 81.62 222 MET A O 1
ATOM 1800 N N . GLN A 1 223 ? -7.774 -5.919 -16.690 1.00 76.88 223 GLN A N 1
ATOM 1801 C CA . GLN A 1 223 ? -7.289 -7.198 -16.193 1.00 76.88 223 GLN A CA 1
ATOM 1802 C C . GLN A 1 223 ? -5.957 -7.591 -16.856 1.00 76.88 223 GLN A C 1
ATOM 1804 O O . GLN A 1 223 ? -5.632 -7.140 -17.950 1.00 76.88 223 GLN A O 1
ATOM 1809 N N . GLY A 1 224 ? -5.183 -8.452 -16.189 1.00 78.56 224 GLY A N 1
ATOM 1810 C CA . GLY A 1 224 ? -3.975 -9.053 -16.770 1.00 78.56 224 GLY A CA 1
ATOM 1811 C C . GLY A 1 224 ? -2.635 -8.449 -16.343 1.00 78.56 224 GLY A C 1
ATOM 1812 O O . GLY A 1 224 ? -1.615 -8.838 -16.907 1.00 78.56 224 GLY A O 1
ATOM 1813 N N . LYS A 1 225 ? -2.617 -7.550 -15.348 1.00 90.81 225 LYS A N 1
ATOM 1814 C CA . LYS A 1 225 ? -1.398 -6.975 -14.749 1.00 90.81 225 LYS A CA 1
ATOM 1815 C C . LYS A 1 225 ? -0.413 -6.448 -15.800 1.00 90.81 225 LYS A C 1
ATOM 1817 O O . LYS A 1 225 ? 0.758 -6.832 -15.834 1.00 90.81 225 LYS A O 1
ATOM 1822 N N . VAL A 1 226 ? -0.920 -5.622 -16.705 1.00 91.69 226 VAL A N 1
ATOM 1823 C CA . VAL A 1 226 ? -0.179 -5.106 -17.853 1.00 91.69 226 VAL A CA 1
ATOM 1824 C C . VAL A 1 226 ? 0.602 -3.854 -17.455 1.00 91.69 226 VAL A C 1
ATOM 1826 O O . VAL A 1 226 ? 0.068 -2.977 -16.786 1.00 91.69 226 VAL A O 1
ATOM 1829 N N . ILE A 1 227 ? 1.858 -3.750 -17.882 1.00 92.69 227 ILE A N 1
ATOM 1830 C CA . ILE A 1 227 ? 2.628 -2.501 -17.859 1.00 92.69 227 ILE A CA 1
ATOM 1831 C C . ILE A 1 227 ? 2.849 -2.104 -19.308 1.00 92.69 227 ILE A C 1
ATOM 1833 O O . ILE A 1 227 ? 3.430 -2.878 -20.077 1.00 92.69 227 ILE A O 1
ATOM 1837 N N . TYR A 1 228 ? 2.391 -0.912 -19.684 1.00 91.56 228 TYR A N 1
ATOM 1838 C CA . TYR A 1 228 ? 2.683 -0.400 -21.015 1.00 91.56 228 TYR A CA 1
ATOM 1839 C C . TYR A 1 228 ? 4.041 0.299 -21.040 1.00 91.56 228 TYR A C 1
ATOM 1841 O O . TYR A 1 228 ? 4.387 1.016 -20.103 1.00 91.56 228 TYR A O 1
ATOM 1849 N N . VAL A 1 229 ? 4.794 0.097 -22.119 1.00 91.81 229 VAL A N 1
ATOM 1850 C CA . VAL A 1 229 ? 6.136 0.652 -22.326 1.00 91.81 229 VAL A CA 1
ATOM 1851 C C . VAL A 1 229 ? 6.111 1.579 -23.538 1.00 91.81 229 VAL A C 1
ATOM 1853 O O . VAL A 1 229 ? 5.687 1.179 -24.624 1.00 91.81 229 VAL A O 1
ATOM 1856 N N . ALA A 1 230 ? 6.543 2.821 -23.347 1.00 89.56 230 ALA A N 1
ATOM 1857 C CA . ALA A 1 230 ? 6.571 3.862 -24.361 1.00 89.56 230 ALA A CA 1
ATOM 1858 C C . ALA A 1 230 ? 7.481 3.471 -25.521 1.00 89.56 230 ALA A C 1
ATOM 1860 O O . ALA A 1 230 ? 8.639 3.108 -25.327 1.00 89.56 230 ALA A O 1
ATOM 1861 N N . THR A 1 231 ? 6.976 3.641 -26.736 1.00 85.31 231 THR A N 1
ATOM 1862 C CA . THR A 1 231 ? 7.760 3.570 -27.974 1.00 85.31 231 THR A CA 1
ATOM 1863 C C . THR A 1 231 ? 7.753 4.923 -28.687 1.00 85.31 231 THR A C 1
ATOM 1865 O O . THR A 1 231 ? 6.812 5.711 -28.533 1.00 85.31 231 THR A O 1
ATOM 1868 N N . GLY A 1 232 ? 8.807 5.199 -29.463 1.00 78.25 232 GLY A N 1
ATOM 1869 C CA . GLY A 1 232 ? 8.978 6.436 -30.238 1.00 78.25 232 GLY A CA 1
ATOM 1870 C C . GLY A 1 232 ? 10.044 7.389 -29.680 1.00 78.25 232 GLY A C 1
ATOM 1871 O O . GLY A 1 232 ? 10.844 7.017 -28.829 1.00 78.25 232 GLY A O 1
ATOM 1872 N N . GLU A 1 233 ? 10.063 8.629 -30.172 1.00 61.59 233 GLU A N 1
ATOM 1873 C CA . GLU A 1 233 ? 11.125 9.616 -29.891 1.00 61.59 233 GLU A CA 1
ATOM 1874 C C . GLU A 1 233 ? 11.158 10.120 -28.436 1.00 61.59 233 GLU A C 1
ATOM 1876 O O . GLU A 1 233 ? 12.198 10.563 -27.961 1.00 61.59 233 GLU A O 1
ATOM 1881 N N . GLN A 1 234 ? 10.041 10.015 -27.708 1.00 64.12 234 GLN A N 1
ATOM 1882 C CA . GLN A 1 234 ? 9.950 10.314 -26.270 1.00 64.12 234 GLN A CA 1
ATOM 1883 C C . GLN A 1 234 ? 9.980 9.046 -25.400 1.00 64.12 234 GLN A C 1
ATOM 1885 O O . GLN A 1 234 ? 9.486 9.057 -24.274 1.00 64.12 234 GLN A O 1
ATOM 1890 N N . ALA A 1 235 ? 10.500 7.929 -25.919 1.00 70.25 235 ALA A N 1
ATOM 1891 C CA . ALA A 1 235 ? 10.582 6.688 -25.158 1.00 70.25 235 ALA A CA 1
ATOM 1892 C C . ALA A 1 235 ? 11.519 6.830 -23.947 1.00 70.25 235 ALA A C 1
ATOM 1894 O O . ALA A 1 235 ? 12.593 7.424 -24.031 1.00 70.25 235 ALA A O 1
ATOM 1895 N N . GLY A 1 236 ? 11.087 6.273 -22.815 1.00 83.12 236 GLY A N 1
ATOM 1896 C CA . GLY A 1 236 ? 11.930 6.073 -21.640 1.00 83.12 236 GLY A CA 1
ATOM 1897 C C . GLY A 1 236 ? 12.698 4.753 -21.740 1.00 83.12 236 GLY A C 1
ATOM 1898 O O . GLY A 1 236 ? 13.419 4.513 -22.705 1.00 83.12 236 GLY A O 1
ATOM 1899 N N . LEU A 1 237 ? 12.543 3.884 -20.744 1.00 89.69 237 LEU A N 1
ATO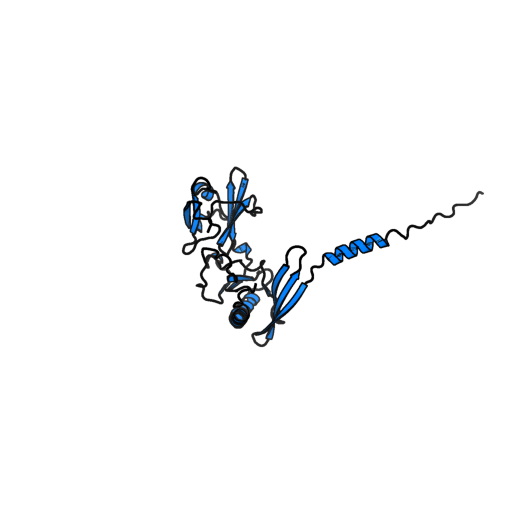M 1900 C CA . LEU A 1 237 ? 13.148 2.555 -20.724 1.00 89.69 237 LEU A CA 1
ATOM 1901 C C . LEU A 1 237 ? 12.614 1.686 -21.869 1.00 89.69 237 LEU A C 1
ATOM 1903 O O . LEU A 1 237 ? 11.406 1.498 -22.004 1.00 89.69 237 LEU A O 1
ATOM 1907 N N . SER A 1 238 ? 13.516 1.097 -22.652 1.00 90.69 238 SER A N 1
ATOM 1908 C CA . SER A 1 238 ? 13.164 0.096 -23.660 1.00 90.69 238 SER A CA 1
ATOM 1909 C C . SE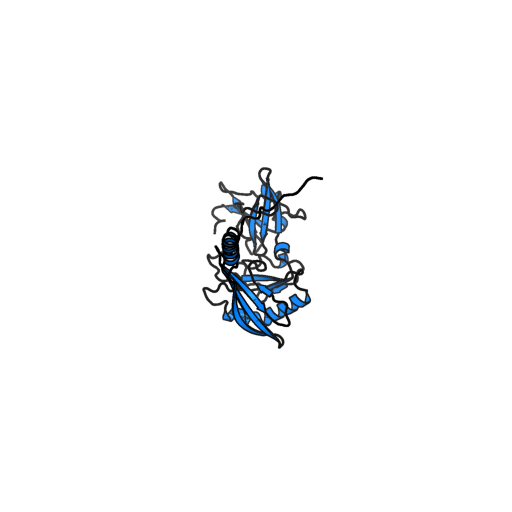R A 1 238 ? 12.877 -1.272 -23.030 1.00 90.69 238 SER A C 1
ATOM 1911 O O . SER A 1 238 ? 13.348 -1.592 -21.935 1.00 90.69 238 SER A O 1
ATOM 1913 N N . MET A 1 239 ? 12.191 -2.150 -23.770 1.00 92.00 239 MET A N 1
ATOM 1914 C CA . MET A 1 239 ? 11.976 -3.543 -23.355 1.00 92.00 239 MET A CA 1
ATOM 1915 C C . MET A 1 239 ? 13.284 -4.279 -23.038 1.00 92.00 239 MET A C 1
ATOM 1917 O O . MET A 1 239 ? 13.345 -5.031 -22.067 1.00 92.00 239 MET A O 1
ATOM 1921 N N . SER A 1 240 ? 14.348 -4.047 -23.814 1.00 90.88 240 SER A N 1
ATOM 1922 C CA . SER A 1 240 ? 15.660 -4.651 -23.554 1.00 90.88 240 SER A CA 1
ATOM 1923 C C . SER A 1 240 ? 16.302 -4.118 -22.273 1.00 90.88 240 SER A C 1
ATOM 1925 O O . SER A 1 240 ? 16.873 -4.896 -21.514 1.00 90.88 240 SER A O 1
ATOM 1927 N N . GLN A 1 241 ? 16.161 -2.822 -21.983 1.00 92.75 241 GLN A N 1
ATOM 1928 C CA . GLN A 1 241 ? 16.651 -2.230 -20.736 1.00 92.75 241 GLN A CA 1
ATOM 1929 C C . GLN A 1 241 ? 15.892 -2.769 -19.520 1.00 92.75 241 GLN A C 1
ATOM 1931 O O . GLN A 1 241 ? 16.514 -3.072 -18.503 1.00 92.75 241 GLN A O 1
ATOM 1936 N N . LEU A 1 242 ? 14.574 -2.972 -19.632 1.00 94.94 242 LEU A N 1
ATOM 1937 C CA . LEU A 1 242 ? 13.747 -3.543 -18.561 1.00 94.94 242 LEU A CA 1
ATOM 1938 C C . LEU A 1 242 ? 14.163 -4.969 -18.168 1.00 94.94 242 LEU A C 1
ATOM 1940 O O . LEU A 1 242 ? 13.965 -5.358 -17.019 1.00 94.94 242 LEU A O 1
ATOM 1944 N N . GLN A 1 243 ? 14.794 -5.738 -19.065 1.00 92.38 243 GLN A N 1
ATOM 1945 C CA . GLN A 1 243 ? 15.325 -7.070 -18.730 1.00 92.38 243 GLN A CA 1
ATOM 1946 C C . GLN A 1 243 ? 16.464 -7.023 -17.702 1.00 92.38 243 GLN A C 1
ATOM 1948 O O . GLN A 1 243 ? 16.711 -8.024 -17.027 1.00 92.38 243 GLN A O 1
ATOM 1953 N N . GLY A 1 244 ? 17.151 -5.882 -17.591 1.00 93.94 244 GLY A N 1
ATOM 1954 C CA . GLY A 1 244 ? 18.214 -5.649 -16.615 1.00 93.94 244 GLY A CA 1
ATOM 1955 C C . GLY A 1 244 ? 17.716 -5.256 -15.222 1.00 93.94 244 GLY A C 1
ATOM 1956 O O . GLY A 1 244 ? 18.536 -5.115 -14.319 1.00 93.94 244 GLY A O 1
ATOM 1957 N N . TYR A 1 245 ? 16.405 -5.070 -15.034 1.00 95.94 245 TYR A N 1
ATOM 1958 C CA . TYR A 1 245 ? 15.815 -4.744 -13.737 1.00 95.94 245 TYR A CA 1
ATOM 1959 C C . TYR A 1 245 ? 15.309 -6.009 -13.051 1.00 95.94 245 TYR A C 1
ATOM 1961 O O . TYR A 1 245 ? 14.409 -6.686 -13.557 1.00 95.94 245 TYR A O 1
ATOM 1969 N N . THR A 1 246 ? 15.856 -6.306 -11.874 1.00 97.38 246 THR A N 1
ATOM 1970 C CA . THR A 1 246 ? 15.491 -7.495 -11.094 1.00 97.38 246 THR A CA 1
ATOM 1971 C C . THR A 1 246 ? 15.143 -7.154 -9.655 1.00 97.38 246 THR A C 1
ATOM 1973 O O . THR A 1 246 ? 15.697 -6.220 -9.070 1.00 97.38 246 THR A O 1
ATOM 1976 N N . ASP A 1 247 ? 14.242 -7.929 -9.061 1.00 96.12 247 ASP A N 1
ATOM 1977 C CA . ASP A 1 247 ? 13.971 -7.873 -7.630 1.00 96.12 247 ASP A CA 1
ATOM 1978 C C . ASP A 1 247 ? 15.093 -8.528 -6.801 1.00 96.12 247 ASP A C 1
ATOM 1980 O O . ASP A 1 247 ? 16.110 -8.992 -7.323 1.00 96.12 247 ASP A O 1
ATOM 1984 N N . ALA A 1 248 ? 14.920 -8.556 -5.478 1.00 94.31 248 ALA A N 1
ATOM 1985 C CA . ALA A 1 248 ? 15.894 -9.150 -4.560 1.00 94.31 248 ALA A CA 1
ATOM 1986 C C . ALA A 1 248 ? 16.075 -10.671 -4.746 1.00 94.31 248 ALA A C 1
ATOM 1988 O O . ALA A 1 248 ? 17.039 -11.236 -4.233 1.00 94.31 248 ALA A O 1
ATOM 1989 N N . GLN A 1 249 ? 15.159 -11.331 -5.457 1.00 95.75 249 GLN A N 1
ATOM 1990 C CA . GLN A 1 249 ? 15.187 -12.754 -5.787 1.00 95.75 249 GLN A CA 1
ATOM 1991 C C . GLN A 1 249 ? 15.688 -13.005 -7.221 1.00 95.75 249 GLN A C 1
ATOM 1993 O O . GLN A 1 249 ? 15.692 -14.150 -7.670 1.00 95.75 249 GLN A O 1
ATOM 1998 N N . GLY A 1 250 ? 16.114 -11.960 -7.940 1.00 96.31 250 GLY A N 1
ATOM 1999 C CA . GLY A 1 250 ? 16.592 -12.055 -9.319 1.00 96.31 250 GLY A CA 1
ATOM 2000 C C . GLY A 1 250 ? 15.479 -12.148 -10.367 1.00 96.31 250 GLY A C 1
ATOM 2001 O O . GLY A 1 250 ? 15.779 -12.376 -11.539 1.00 96.31 250 GLY A O 1
ATOM 2002 N N . LYS A 1 251 ? 14.210 -11.969 -9.980 1.00 97.12 251 LYS A N 1
ATOM 2003 C CA . LYS A 1 251 ? 13.070 -12.005 -10.904 1.00 97.12 251 LYS A CA 1
ATOM 2004 C C . LYS A 1 251 ? 12.876 -10.659 -11.585 1.00 97.12 251 LYS A C 1
ATOM 2006 O O . LYS A 1 251 ? 13.047 -9.603 -10.977 1.00 97.12 251 LYS A O 1
ATOM 2011 N N . ARG A 1 252 ? 12.507 -10.698 -12.857 1.00 96.75 252 ARG A N 1
ATOM 2012 C CA . ARG A 1 252 ? 12.299 -9.535 -13.725 1.00 96.75 252 ARG A CA 1
ATOM 2013 C C . ARG A 1 252 ? 10.870 -9.022 -13.616 1.00 96.75 252 ARG A C 1
ATOM 2015 O O . ARG A 1 252 ? 9.980 -9.721 -13.138 1.00 96.75 252 ARG A O 1
ATOM 2022 N N . LEU A 1 253 ? 10.618 -7.823 -14.146 1.00 95.38 253 LEU A N 1
ATOM 2023 C CA . LEU A 1 253 ? 9.249 -7.301 -14.256 1.00 95.38 253 LEU A CA 1
ATOM 2024 C C . LEU A 1 253 ? 8.333 -8.268 -15.024 1.00 95.38 253 LEU A C 1
ATOM 2026 O O . LEU A 1 253 ? 7.203 -8.501 -14.604 1.00 95.38 253 LEU A O 1
ATOM 2030 N N . SER A 1 254 ? 8.840 -8.866 -16.106 1.00 95.56 254 SER A N 1
ATOM 2031 C CA . SER A 1 254 ? 8.106 -9.816 -16.953 1.00 95.56 254 SER A CA 1
ATOM 2032 C C . SER A 1 254 ? 7.668 -11.096 -16.237 1.00 95.56 254 SER A C 1
ATOM 2034 O O . SER A 1 254 ? 6.790 -11.793 -16.734 1.00 95.56 254 SER A O 1
ATOM 2036 N N . ASP A 1 255 ? 8.261 -11.410 -15.082 1.00 95.38 255 ASP A N 1
ATOM 2037 C CA . ASP A 1 255 ? 7.891 -12.592 -14.296 1.00 95.38 255 ASP A CA 1
ATOM 2038 C C . ASP A 1 255 ? 6.610 -12.356 -13.477 1.00 95.38 255 ASP A C 1
ATOM 2040 O O . ASP A 1 255 ? 6.006 -13.302 -12.974 1.00 95.38 255 ASP A O 1
ATOM 2044 N N . TYR A 1 256 ? 6.194 -11.093 -13.337 1.00 94.12 256 TYR A N 1
ATOM 2045 C CA . TYR A 1 256 ? 5.025 -10.676 -12.556 1.00 94.12 256 TYR A CA 1
ATOM 2046 C C . TYR A 1 256 ? 3.970 -9.947 -13.387 1.00 94.12 256 TYR A C 1
ATOM 2048 O O . TYR A 1 256 ? 2.782 -10.001 -13.060 1.00 94.12 256 TYR A O 1
ATOM 2056 N N . PHE A 1 257 ? 4.411 -9.244 -14.428 1.00 95.12 257 PHE A N 1
ATOM 2057 C CA . PHE A 1 257 ? 3.603 -8.323 -15.211 1.00 95.12 257 PHE A CA 1
ATOM 2058 C C . PHE A 1 257 ? 3.735 -8.625 -16.698 1.00 95.12 257 PHE A C 1
ATOM 2060 O O . PHE A 1 257 ? 4.817 -8.941 -17.196 1.00 95.12 257 PHE A O 1
ATOM 2067 N N . LYS A 1 258 ? 2.640 -8.455 -17.439 1.00 95.06 258 LYS A N 1
ATOM 2068 C CA . LYS A 1 258 ? 2.684 -8.505 -18.900 1.00 95.06 258 LYS A CA 1
ATOM 2069 C C . LYS A 1 258 ? 3.192 -7.162 -19.423 1.00 95.06 258 LYS A C 1
ATOM 2071 O O . LYS A 1 258 ? 2.508 -6.154 -19.294 1.00 95.06 258 LYS A O 1
ATOM 2076 N N . LEU A 1 259 ? 4.370 -7.142 -20.034 1.00 94.88 259 LEU A N 1
ATOM 2077 C CA . LEU A 1 259 ? 4.922 -5.930 -20.643 1.00 94.88 259 LEU A CA 1
ATOM 2078 C C . LEU A 1 259 ? 4.421 -5.790 -22.087 1.00 94.88 259 LEU A C 1
ATOM 2080 O O . LEU A 1 259 ? 4.523 -6.742 -22.864 1.00 94.88 259 LEU A O 1
ATOM 2084 N N . VAL A 1 260 ? 3.861 -4.632 -22.444 1.00 93.56 260 VAL A N 1
ATOM 2085 C CA . VAL A 1 260 ? 3.304 -4.370 -23.784 1.00 93.56 260 VAL A CA 1
ATOM 2086 C C . VAL A 1 260 ? 3.777 -3.016 -24.293 1.00 93.56 260 VAL A C 1
ATOM 2088 O O . VAL A 1 260 ? 3.592 -1.997 -23.638 1.00 93.56 260 VAL A O 1
ATOM 2091 N N . GLU A 1 261 ? 4.357 -2.979 -25.484 1.00 91.88 261 GLU A N 1
ATOM 2092 C CA . GLU A 1 261 ? 4.765 -1.723 -26.112 1.00 91.88 261 GLU A CA 1
ATOM 2093 C C . GLU A 1 261 ? 3.553 -0.917 -26.607 1.00 91.88 261 GLU A C 1
ATOM 2095 O O . GLU A 1 261 ? 2.612 -1.468 -27.185 1.00 91.88 261 GLU A O 1
ATOM 2100 N N . LYS A 1 262 ? 3.568 0.401 -26.381 1.00 88.12 262 LYS A N 1
ATOM 2101 C CA . LYS A 1 262 ? 2.515 1.336 -26.806 1.00 88.12 262 LYS A CA 1
ATOM 2102 C C . LYS A 1 262 ? 3.135 2.698 -27.160 1.00 88.12 262 LYS A C 1
ATOM 2104 O O . LYS A 1 262 ? 4.106 3.098 -26.517 1.00 88.12 262 LYS A O 1
ATOM 2109 N N . PRO A 1 263 ? 2.622 3.442 -28.157 1.00 82.06 263 PRO A N 1
ATOM 2110 C CA . PRO A 1 263 ? 3.128 4.786 -28.451 1.00 82.06 263 PRO A CA 1
ATOM 2111 C C . PRO A 1 263 ? 3.015 5.725 -27.239 1.00 82.06 263 PRO A C 1
ATOM 2113 O O . PRO A 1 263 ? 1.991 5.706 -26.554 1.00 82.06 263 PRO A O 1
ATOM 2116 N N . ALA A 1 264 ? 4.032 6.564 -26.997 1.00 74.12 264 ALA A N 1
ATOM 2117 C CA . ALA A 1 264 ? 4.138 7.413 -25.797 1.00 74.12 264 ALA A CA 1
ATOM 2118 C C . ALA A 1 264 ? 2.933 8.348 -25.562 1.00 74.12 264 ALA A C 1
ATOM 2120 O O . ALA A 1 264 ? 2.530 8.567 -24.421 1.00 74.12 264 ALA A O 1
ATOM 2121 N N . LEU A 1 265 ? 2.313 8.845 -26.639 1.00 65.94 265 LEU A N 1
ATOM 2122 C CA . LEU A 1 265 ? 1.107 9.684 -26.584 1.00 65.94 265 LEU A CA 1
ATOM 2123 C C . LEU A 1 265 ? -0.086 8.973 -25.929 1.00 65.94 265 LEU A C 1
ATOM 2125 O O . LEU A 1 265 ? -0.970 9.627 -25.399 1.00 65.94 265 LEU A O 1
ATOM 2129 N N . ASN A 1 266 ? -0.085 7.640 -25.915 1.00 61.03 266 ASN A N 1
ATOM 2130 C CA . ASN A 1 266 ? -1.173 6.836 -25.367 1.00 61.03 266 ASN A CA 1
ATOM 2131 C C . ASN A 1 266 ? -0.911 6.359 -23.928 1.00 61.03 266 ASN A C 1
ATOM 2133 O O . ASN A 1 266 ? -1.573 5.415 -23.481 1.00 61.03 266 ASN A O 1
ATOM 2137 N N . LEU A 1 267 ? 0.096 6.931 -23.257 1.00 59.19 267 LEU A N 1
ATOM 2138 C CA . LEU A 1 267 ? 0.480 6.611 -21.876 1.00 59.19 267 LEU A CA 1
ATOM 2139 C C . LEU A 1 267 ? 0.201 7.741 -20.884 1.00 59.19 267 LEU A C 1
ATOM 2141 O O . LEU A 1 267 ? 0.341 7.518 -19.688 1.00 59.19 267 LEU A O 1
ATOM 2145 N N . ARG A 1 268 ? -0.159 8.934 -21.372 1.00 51.38 268 ARG A N 1
ATOM 2146 C CA . ARG A 1 268 ? -0.517 10.096 -20.552 1.00 51.38 268 ARG A CA 1
ATOM 2147 C C . ARG A 1 268 ? -2.027 10.316 -20.576 1.00 51.38 268 ARG A C 1
ATOM 2149 O O . ARG A 1 268 ? -2.465 11.288 -21.180 1.00 51.38 268 ARG A O 1
ATOM 2156 N N . HIS A 1 269 ? -2.788 9.410 -19.973 1.00 42.09 269 HIS A N 1
ATOM 2157 C CA . HIS A 1 269 ? -4.218 9.572 -19.704 1.00 42.09 269 HIS A CA 1
ATOM 2158 C C . HIS A 1 269 ? -4.558 8.843 -18.407 1.00 42.09 269 HIS A C 1
ATOM 2160 O O . HIS A 1 269 ? -4.203 7.645 -18.315 1.00 42.09 269 HIS A O 1
#

Radius of gyration: 26.97 Å; Cα contacts (8 Å, |Δi|>4): 468; chains: 1; bounding box: 79×60×89 Å

Sequence (269 aa):
MWQLNQAGQYTMNWLSTTFGSIILLSVLLGLTGCQHETVIYSGTFEGEPYELVSVETKGFSTNSIHYVIKSERMKSLRIDAVNTDWGPPYADDLYGNAPRTYLTDASVLYRNEPDNAVQHPSTMVYLSPKRFSRATFDLYARFMESEWPAIDQKFGQREYSRFPHIIGLVYGEQERFVRLFRGQLQGRDYTIRVEPDGRIRFGAGRNGSSEEYSGLSEKIQMQGKVIYVATGEQAGLSMSQLQGYTDAQGKRLSDYFKLVEKPALNLRH

Organism: NCBI:txid1178516

Solvent-accessible surface area (backbone atoms only — not comparable to full-atom values): 15607 Å² total; per-residue (Å²): 136,86,84,88,88,87,80,88,90,88,79,88,88,86,80,74,69,67,66,60,52,52,54,53,50,50,56,56,60,71,64,60,56,59,71,47,78,42,80,77,44,76,53,69,58,100,87,39,61,36,36,36,30,41,36,38,38,46,50,99,88,54,72,49,73,35,38,31,43,42,34,92,90,44,82,67,46,74,50,39,84,86,37,34,51,86,24,38,59,66,52,79,72,63,52,65,89,46,55,66,47,68,64,50,68,88,75,70,58,68,67,66,48,78,60,88,75,65,66,51,45,38,16,41,40,40,46,35,67,92,81,40,53,71,70,54,48,58,50,48,48,52,46,44,59,70,52,38,62,63,52,42,63,74,45,58,73,46,93,82,38,88,47,75,35,71,41,28,40,34,55,32,51,67,75,77,42,40,48,55,27,43,30,71,56,96,92,38,55,30,20,43,37,33,42,53,42,22,40,48,45,28,13,50,41,98,81,32,85,44,86,47,88,43,28,54,31,57,35,45,32,72,88,75,44,26,37,40,28,22,42,66,99,79,40,41,52,45,77,74,58,48,68,58,21,23,31,97,85,68,48,37,59,71,79,77,27,45,76,43,81,40,55,46,85,79,51,77,109

pLDDT: mean 80.06, std 17.98, range [34.44, 97.38]

Nearest PDB structures (foldseek):
  5npg-assembly1_A  TM=5.900E-01  e=5.709E-02  Drosophila melanogaster
  6w3g-assembly1_A  TM=5.433E-01  e=1.424E+00  synthetic construct
  6w3f-assembly2_B  TM=6.127E-01  e=2.803E+00  synthetic construct
  6e8a-assembly1_A-3  TM=5.347E-01  e=1.346E+00  Salmonella enterica subsp. enterica serovar Typhimurium
  6w3g-assembly2_B  TM=5.379E-01  e=1.785E+00  synthetic construct

Foldseek 3Di:
DDDDDDDDDDDDDDPPPPVVVVVVVVVVVVQPFDKDKDFPDWDADPNWIKTKIWIWTDDPVDIDIWIWIDTPVADIDIGGPQFKDQAAFPDPCLLPPWDKAFLDPPPVDLDQDPPPDPLAHEIEGEDACVHDPPVSVVVVNRCCNPPVVVVCVVQVPPPNGNDHNYGMYTHHGQVSSKFWWWFDDPNFIKIWIQGRSFATFIAGDDPRPDGDDAQWQRGQGDDFREIEFADDPPGHDDPVRQQRIATPVRDGPVVPHHYHYDHSVVRPD